Protein AF-A0A6A1VGI9-F1 (afdb_monomer)

Organism: NCBI:txid262757

Foldseek 3Di:
DVLLLVLLVLQLVLQVVCCVVVVDDGDAAEEEDELAQWDADPNDIDGDQLVSLQVRHQAYAYAQFQLDAQVDQQFAAQRNFCADPPDCSHNVSRVVNSVVSPRAQLRYAYEFEQKKFKFFAPFLVQADHGGGTDGAADDDRRMAQNQRVVVCCVVQVWDKDADPNRLWIWTDDGRMIITHHFQLSLLVVQVVSVVSVHLGYEYDADLSHDVCRNLLRHHDPDPCVVVNCVVPVPPPPPDPPDDPPPPPPPDPDPPPPRDHRFSEHEDEPVCCVPQNLLNDDCVRGQEYEYPAQEADLPQREGPQDPVNVVSVCRNQVSQCPDPPHHHYHHHYHDPDDPPDSSVVLSPDPVSSCRHSPPPPVD

InterPro domains:
  IPR001223 Glycoside hydrolase family 18, catalytic domain [PF00704] (25-209)
  IPR001223 Glycoside hydrolase family 18, catalytic domain [PS51910] (1-223)
  IPR001223 Glycoside hydrolase family 18, catalytic domain [PS51910] (261-362)
  IPR011583 Chitinase II/V-like, catalytic domain [SM00636] (1-209)
  IPR017853 Glycoside hydrolase superfamily [SSF51445] (23-215)
  IPR017853 Glycoside hydrolase superfamily [SSF51445] (264-353)
  IPR029070 Chitinase insertion domain superfamily [G3DSA:3.10.50.10] (118-180)
  IPR029070 Chitinase insertion domain superfamily [SSF54556] (115-180)
  IPR050314 Glycosyl hydrolase family 18 [PTHR11177] (15-211)

Radius of gyration: 21.47 Å; Cα contacts (8 Å, |Δi|>4): 661; chains: 1; bounding box: 51×53×56 Å

Nearest PDB structures (foldseek):
  3alg-assembly1_A  TM=9.526E-01  e=1.186E-25  Nicotiana tabacum
  3aqu-assembly3_C  TM=9.696E-01  e=1.251E-23  Arabidopsis thaliana
  6inx-assembly1_A-2  TM=8.676E-01  e=8.782E-14  Paenibacillus barengoltzii
  5gzu-assembly1_A  TM=5.281E-01  e=2.114E-15  Paenibacillus sp. FPU-7
  5gzt-assembly1_B  TM=5.186E-01  e=1.450E-14  Paenibacillus sp. FPU-7

Mean predicted aligned error: 8.3 Å

Solvent-accessible surface area (backbone atoms only — not comparable to full-atom values): 19803 Å² total; per-residue (Å²): 96,77,45,56,36,48,38,44,46,50,48,43,50,49,48,58,50,46,30,70,72,71,69,48,81,78,78,88,43,68,45,80,43,66,37,37,38,62,45,73,56,95,89,39,82,48,55,61,50,33,67,40,46,58,75,32,35,68,35,34,40,28,43,29,49,75,61,35,45,58,92,50,33,64,35,39,46,54,20,54,12,41,37,43,94,88,54,78,60,16,33,55,51,12,49,49,37,30,44,73,57,65,30,55,34,68,32,33,22,46,33,41,57,28,39,26,33,23,25,21,36,67,42,58,89,48,70,56,81,58,24,49,21,75,30,58,19,69,63,75,79,10,45,35,40,32,37,51,46,54,51,46,35,66,75,64,70,34,52,75,48,76,41,76,72,26,51,34,33,35,38,37,51,69,39,41,35,37,20,36,60,48,45,67,40,46,34,52,52,51,48,51,34,54,77,60,49,30,26,30,37,31,35,48,33,60,78,24,38,47,92,50,53,51,68,60,49,60,81,63,72,79,66,54,52,61,53,52,45,70,72,64,68,64,67,74,77,84,63,95,83,71,86,80,76,85,67,84,72,84,69,89,59,85,76,67,80,74,77,79,71,42,36,33,30,32,40,50,65,90,30,49,90,85,48,41,62,84,71,60,70,42,81,65,32,48,29,45,30,38,38,58,48,67,52,40,72,84,77,44,38,72,83,72,45,74,68,52,50,50,51,52,49,49,43,49,55,46,42,59,71,38,78,52,71,45,47,69,52,75,34,75,51,70,89,91,62,81,80,55,43,64,63,61,26,30,73,38,80,78,47,46,48,45,58,68,76,75,62,76,91,112

Secondary structure (DSSP, 8-state):
-GGGGHHHHHHHHHHHHHHHHH-PPPPP-EEEEES-SEEEETTEEEE--HHHHHHH-SEEEEE---SSSTT--SB---TT-S--SSSS-SHHHHHHHHHHTT--GGGEEEEEESEEEEEEES-TT--STT-BEEEE-SSGGGEEEHHHHHHHHHHHTPEEEEETTTTEEEEEETTEEEEE--HHHHHHHHHHHHHTT-SEEEEE-GGGSSTTTTTT-----THHHHHHHHHTT------TT----------------PPPPEEEEEEEGGGTTTS-GGG--TTS-SEEEEEEE---TTT-S----HHHHHHHHHHHHHHHHSSS--B-PEEE--TT-SS-HHHHHHH-HHHHTHHHHSSTT-

pLDDT: mean 84.42, std 19.58, range [27.3, 98.62]

Structure (mmCIF, N/CA/C/O backbone):
data_AF-A0A6A1VGI9-F1
#
_entry.id   AF-A0A6A1VGI9-F1
#
loop_
_atom_site.group_PDB
_atom_site.id
_atom_site.type_symbol
_atom_site.label_atom_id
_atom_site.label_alt_id
_atom_site.label_comp_id
_atom_site.label_asym_id
_atom_site.label_entity_id
_atom_site.label_seq_id
_atom_site.pdbx_PDB_ins_code
_atom_site.Cartn_x
_atom_site.Cartn_y
_atom_site.Cartn_z
_atom_site.occupancy
_atom_site.B_iso_or_equiv
_atom_site.auth_seq_id
_atom_site.auth_comp_id
_atom_site.auth_asym_id
_atom_site.auth_atom_id
_atom_site.pdbx_PDB_model_num
ATOM 1 N N . MET A 1 1 ? -6.727 5.172 -21.865 1.00 55.72 1 MET A N 1
ATOM 2 C CA . MET A 1 1 ? -5.774 4.201 -21.274 1.00 55.72 1 MET A CA 1
ATOM 3 C C . MET A 1 1 ? -5.094 3.305 -22.309 1.00 55.72 1 MET A C 1
ATOM 5 O O . MET A 1 1 ? -4.111 2.674 -21.941 1.00 55.72 1 MET A O 1
ATOM 9 N N . GLY A 1 2 ? -5.533 3.272 -23.581 1.00 58.25 2 GLY A N 1
ATOM 10 C CA . GLY A 1 2 ? -4.808 2.551 -24.640 1.00 58.25 2 GLY A CA 1
ATOM 11 C C . GLY A 1 2 ? -3.331 2.953 -24.731 1.00 58.25 2 GLY A C 1
ATOM 12 O O . GLY A 1 2 ? -2.469 2.082 -24.819 1.00 58.25 2 GLY A O 1
ATOM 13 N N . ASP A 1 3 ? -3.040 4.244 -24.549 1.00 71.19 3 ASP A N 1
ATOM 14 C CA . ASP A 1 3 ? -1.675 4.768 -24.658 1.00 71.19 3 ASP A CA 1
ATOM 15 C C . ASP A 1 3 ? -0.732 4.296 -23.546 1.00 71.19 3 ASP A C 1
ATOM 17 O O . ASP A 1 3 ? 0.454 4.065 -23.787 1.00 71.19 3 ASP A O 1
ATOM 21 N N . PHE A 1 4 ? -1.257 4.055 -22.336 1.00 78.69 4 PHE A N 1
ATOM 22 C CA . PHE A 1 4 ? -0.456 3.532 -21.225 1.00 78.69 4 PHE A CA 1
ATOM 23 C C . PHE A 1 4 ? 0.146 2.167 -21.569 1.00 78.69 4 PHE A C 1
ATOM 25 O O . PHE A 1 4 ? 1.266 1.873 -21.174 1.00 78.69 4 PHE A O 1
ATOM 32 N N . GLY A 1 5 ? -0.546 1.349 -22.369 1.00 83.06 5 GLY A N 1
ATOM 33 C CA . GLY A 1 5 ? -0.047 0.039 -22.786 1.00 83.06 5 GLY A CA 1
ATOM 34 C C . GLY A 1 5 ? 1.236 0.099 -23.621 1.00 83.06 5 GLY A C 1
ATOM 35 O O . GLY A 1 5 ? 1.924 -0.917 -23.740 1.00 83.06 5 GLY A O 1
ATOM 36 N N . PHE A 1 6 ? 1.585 1.258 -24.189 1.00 87.19 6 PHE A N 1
ATOM 37 C CA . PHE A 1 6 ? 2.847 1.438 -24.904 1.00 87.19 6 PHE A CA 1
ATOM 38 C C . PHE A 1 6 ? 4.028 1.708 -23.972 1.00 87.19 6 PHE A C 1
ATOM 40 O O . PHE A 1 6 ? 5.134 1.302 -24.315 1.00 87.19 6 PHE A O 1
ATOM 47 N N . LEU A 1 7 ? 3.825 2.329 -22.804 1.00 87.81 7 LEU A N 1
ATOM 48 C CA . LEU A 1 7 ? 4.924 2.663 -21.890 1.00 87.81 7 LEU A CA 1
ATOM 49 C C . LEU A 1 7 ? 5.668 1.409 -21.394 1.00 87.81 7 LEU A C 1
ATOM 51 O O . LEU A 1 7 ? 6.855 1.292 -21.700 1.00 87.81 7 LEU A O 1
ATOM 55 N N . PRO A 1 8 ? 5.011 0.403 -20.768 1.00 89.50 8 PRO A N 1
ATOM 56 C CA . PRO A 1 8 ? 5.690 -0.824 -20.358 1.00 89.50 8 PRO A CA 1
ATOM 57 C C . PRO A 1 8 ? 6.390 -1.536 -21.516 1.00 89.50 8 PRO A C 1
ATOM 59 O O . PRO A 1 8 ? 7.470 -2.084 -21.332 1.00 89.50 8 PRO A O 1
ATOM 62 N N . LYS A 1 9 ? 5.799 -1.522 -22.721 1.00 90.06 9 LYS A N 1
ATOM 63 C CA . LYS A 1 9 ? 6.400 -2.140 -23.914 1.00 90.06 9 LYS A CA 1
ATOM 64 C C . LYS A 1 9 ? 7.711 -1.464 -24.303 1.00 90.06 9 LYS A C 1
ATOM 66 O O . LYS A 1 9 ? 8.707 -2.155 -24.498 1.00 90.06 9 LYS A O 1
ATOM 71 N N . VAL A 1 10 ? 7.699 -0.135 -24.424 1.00 89.56 10 VAL A N 1
ATOM 72 C CA . VAL A 1 10 ? 8.878 0.654 -24.809 1.00 89.56 10 VAL A CA 1
ATOM 73 C C . VAL A 1 10 ? 9.972 0.502 -23.758 1.00 89.56 10 VAL A C 1
ATOM 75 O O . VAL A 1 10 ? 11.105 0.198 -24.106 1.00 89.56 10 VAL A O 1
ATOM 78 N N . TRP A 1 11 ? 9.633 0.620 -22.476 1.00 88.38 11 TRP A N 1
ATOM 79 C CA . TRP A 1 11 ? 10.610 0.537 -21.391 1.00 88.38 11 TRP A CA 1
ATOM 80 C C . TRP A 1 11 ? 11.220 -0.855 -21.244 1.00 88.38 11 TRP A C 1
ATOM 82 O O . TRP A 1 11 ? 12.437 -0.984 -21.170 1.00 88.38 11 TRP A O 1
ATOM 92 N N . ASN A 1 12 ? 10.409 -1.913 -21.307 1.00 90.00 12 ASN A N 1
ATOM 93 C CA . ASN A 1 12 ? 10.916 -3.287 -21.300 1.00 90.00 12 ASN A CA 1
ATOM 94 C C . ASN A 1 12 ? 11.826 -3.564 -22.507 1.00 90.00 12 ASN A C 1
ATOM 96 O O . ASN A 1 12 ? 12.824 -4.274 -22.392 1.00 90.00 12 ASN A O 1
ATOM 100 N N . HIS A 1 13 ? 11.499 -3.008 -23.678 1.00 89.38 13 HIS A N 1
ATOM 101 C CA . HIS A 1 13 ? 12.374 -3.100 -24.843 1.00 89.38 13 HIS A CA 1
ATOM 102 C C . HIS A 1 13 ? 13.715 -2.391 -24.599 1.00 89.38 13 HIS A C 1
ATOM 104 O O . HIS A 1 13 ? 14.758 -2.994 -24.852 1.00 89.38 13 HIS A O 1
ATOM 110 N N . SER A 1 14 ? 13.699 -1.170 -24.056 1.00 86.50 14 SER A N 1
ATOM 111 C CA . SER A 1 14 ? 14.913 -0.414 -23.723 1.00 86.50 14 SER A CA 1
ATOM 112 C C . SER A 1 14 ? 15.797 -1.145 -22.712 1.00 86.50 14 SER A C 1
ATOM 114 O O . SER A 1 14 ? 16.980 -1.328 -22.986 1.00 86.50 14 SER A O 1
ATOM 116 N N . ILE A 1 15 ? 15.225 -1.671 -21.620 1.00 85.81 15 ILE A N 1
ATOM 117 C CA . ILE A 1 15 ? 15.958 -2.479 -20.624 1.00 85.81 15 ILE A CA 1
ATOM 118 C C . ILE A 1 15 ? 16.655 -3.663 -21.302 1.00 85.81 15 ILE A C 1
ATOM 120 O O . ILE A 1 15 ? 17.835 -3.924 -21.081 1.00 85.81 15 ILE A O 1
ATOM 124 N N . LYS A 1 16 ? 15.945 -4.383 -22.179 1.00 87.12 16 LYS A N 1
ATOM 125 C CA . LYS A 1 16 ? 16.515 -5.531 -22.901 1.00 87.12 16 LYS A CA 1
ATOM 126 C C . LYS A 1 16 ? 17.640 -5.142 -23.857 1.00 87.12 16 LYS A C 1
ATOM 128 O O . LYS A 1 16 ? 18.503 -5.977 -24.119 1.00 87.12 16 LYS A O 1
ATOM 133 N N . MET A 1 17 ? 17.616 -3.936 -24.420 1.00 84.94 17 MET A N 1
ATOM 134 C CA . MET A 1 17 ? 18.711 -3.424 -25.249 1.00 84.94 17 MET A CA 1
ATOM 135 C C . MET A 1 17 ? 19.917 -3.040 -24.394 1.00 84.94 17 MET A C 1
ATOM 137 O O . MET A 1 17 ? 21.032 -3.449 -24.708 1.00 84.94 17 MET A O 1
ATOM 141 N N . GLU A 1 18 ? 19.696 -2.342 -23.284 1.00 82.38 18 GLU A N 1
ATOM 142 C CA . GLU A 1 18 ? 20.753 -1.921 -22.362 1.00 82.38 18 GLU A CA 1
ATOM 143 C C . GLU A 1 18 ? 21.509 -3.116 -21.774 1.00 82.38 18 GLU A C 1
ATOM 145 O O . GLU A 1 18 ? 22.734 -3.153 -21.838 1.00 82.38 18 GLU A O 1
ATOM 150 N N . VAL A 1 19 ? 20.803 -4.162 -21.333 1.00 83.19 19 VAL A N 1
ATOM 151 C CA . VAL A 1 19 ? 21.422 -5.410 -20.845 1.00 83.19 19 VAL A CA 1
ATOM 152 C C . VAL A 1 19 ? 22.346 -6.037 -21.893 1.00 83.19 19 VAL A C 1
ATOM 154 O O . VAL A 1 19 ? 23.423 -6.529 -21.558 1.00 83.19 19 VAL A O 1
ATOM 157 N N . LYS A 1 20 ? 21.956 -6.008 -23.174 1.00 84.00 20 LYS A N 1
ATOM 158 C CA . LYS A 1 20 ? 22.781 -6.552 -24.265 1.00 84.00 20 LYS A CA 1
ATOM 159 C C . LYS A 1 20 ? 24.032 -5.714 -24.523 1.00 84.00 20 LYS A C 1
ATOM 161 O O . LYS A 1 20 ? 25.066 -6.285 -24.856 1.00 84.00 20 LYS A O 1
ATOM 166 N N . ILE A 1 21 ? 23.931 -4.391 -24.396 1.00 82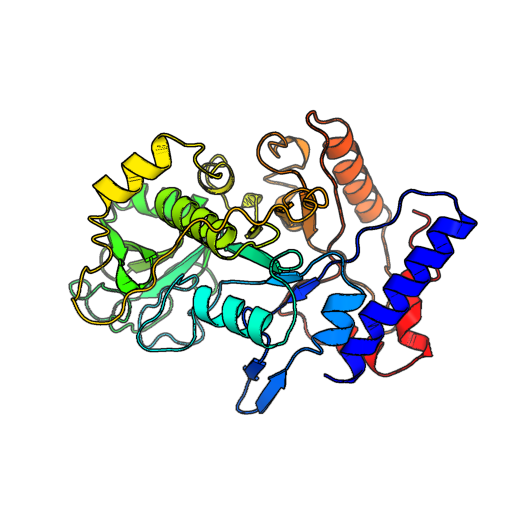.62 21 ILE A N 1
ATOM 167 C CA . ILE A 1 21 ? 25.021 -3.451 -24.688 1.00 82.62 21 ILE A CA 1
ATOM 168 C C . ILE A 1 21 ? 25.988 -3.352 -23.501 1.00 82.62 21 ILE A C 1
ATOM 170 O O . ILE A 1 21 ? 27.187 -3.563 -23.665 1.00 82.62 21 ILE A O 1
ATOM 174 N N . ALA A 1 22 ? 25.470 -3.064 -22.306 1.00 78.31 22 ALA A N 1
ATOM 175 C CA . ALA A 1 22 ? 26.251 -2.778 -21.105 1.00 78.31 22 ALA A CA 1
ATOM 176 C C . ALA A 1 22 ? 26.679 -4.036 -20.327 1.00 78.31 22 ALA A C 1
ATOM 178 O O . ALA A 1 22 ? 27.528 -3.950 -19.443 1.00 78.31 22 ALA A O 1
ATOM 179 N N . LYS A 1 23 ? 26.110 -5.213 -20.643 1.00 76.88 23 LYS A N 1
ATOM 180 C CA . LYS A 1 23 ? 26.312 -6.481 -19.908 1.00 76.88 23 LYS A CA 1
ATOM 181 C C . LYS A 1 23 ? 25.983 -6.386 -18.410 1.00 76.88 23 LYS A C 1
ATOM 183 O O . LYS A 1 23 ? 26.533 -7.128 -17.599 1.00 76.88 23 LYS A O 1
ATOM 188 N N . TRP A 1 24 ? 25.089 -5.476 -18.039 1.00 74.56 24 TRP A N 1
ATOM 189 C CA . TRP A 1 24 ? 24.607 -5.327 -16.669 1.00 74.56 24 TRP A CA 1
ATOM 190 C C . TRP A 1 24 ? 23.487 -6.324 -16.354 1.00 74.56 24 TRP A C 1
ATOM 192 O O . TRP A 1 24 ? 22.812 -6.804 -17.271 1.00 74.56 24 TRP A O 1
ATOM 202 N N . PRO A 1 25 ? 23.254 -6.642 -15.067 1.00 74.31 25 PRO A N 1
ATOM 203 C CA . PRO A 1 25 ? 22.069 -7.383 -14.660 1.00 74.31 25 PRO A CA 1
ATOM 204 C C . PRO A 1 25 ? 20.784 -6.681 -15.132 1.00 74.31 25 PRO A C 1
ATOM 206 O O . PRO A 1 25 ? 20.727 -5.450 -15.140 1.00 74.31 25 PRO A O 1
ATOM 209 N N . PRO A 1 26 ? 19.737 -7.433 -15.510 1.00 77.38 26 PRO A N 1
ATOM 210 C CA . PRO A 1 26 ? 18.480 -6.841 -15.946 1.00 77.38 26 PRO A CA 1
ATOM 211 C C . PRO A 1 26 ? 17.828 -6.012 -14.837 1.00 77.38 26 PRO A C 1
ATOM 213 O O . PRO A 1 26 ? 17.668 -6.480 -13.707 1.00 77.38 26 PRO A O 1
ATOM 216 N N . LEU A 1 27 ? 17.420 -4.791 -15.189 1.00 84.12 27 LEU A N 1
ATOM 217 C CA . LEU A 1 27 ? 16.631 -3.922 -14.322 1.00 84.12 27 LEU A CA 1
ATOM 218 C C . LEU A 1 27 ? 15.218 -4.484 -14.144 1.00 84.12 27 LEU A C 1
ATOM 220 O O . LEU A 1 27 ? 14.631 -5.031 -15.078 1.00 84.12 27 LEU A O 1
ATOM 224 N N . LEU A 1 28 ? 14.668 -4.308 -12.943 1.00 88.88 28 LEU A N 1
ATOM 225 C CA . LEU A 1 28 ? 13.272 -4.624 -12.660 1.00 88.88 28 LEU A CA 1
ATOM 226 C C . LEU A 1 28 ? 12.361 -3.526 -13.201 1.00 88.88 28 LEU A C 1
ATOM 228 O O . LEU A 1 28 ? 12.581 -2.345 -12.927 1.00 88.88 28 LEU A O 1
ATOM 232 N N . LEU A 1 29 ? 11.287 -3.921 -13.880 1.00 91.31 29 LEU A N 1
ATOM 233 C CA . LEU A 1 29 ? 10.234 -3.018 -14.317 1.00 91.31 29 LEU A CA 1
ATOM 234 C C . LEU A 1 29 ? 8.903 -3.392 -13.666 1.00 91.31 29 LEU A C 1
ATOM 236 O O . LEU A 1 29 ? 8.277 -4.397 -13.998 1.00 91.31 29 LEU A O 1
ATOM 240 N N . THR A 1 30 ? 8.448 -2.549 -12.746 1.00 93.12 30 THR A N 1
ATOM 241 C CA . THR A 1 30 ? 7.228 -2.765 -11.957 1.00 93.12 30 THR A CA 1
ATOM 242 C C . THR A 1 30 ? 6.375 -1.502 -11.966 1.00 93.12 30 THR A C 1
ATOM 244 O O . THR A 1 30 ? 6.846 -0.436 -12.363 1.00 93.12 30 THR A O 1
ATOM 247 N N . ALA A 1 31 ? 5.115 -1.606 -11.552 1.00 92.31 31 ALA A N 1
ATOM 248 C CA . ALA A 1 31 ? 4.252 -0.438 -11.409 1.00 92.31 31 ALA A CA 1
ATOM 249 C C . ALA A 1 31 ? 3.268 -0.615 -10.254 1.00 92.31 31 ALA A C 1
ATOM 251 O O . ALA A 1 31 ? 2.702 -1.696 -10.086 1.00 92.31 31 ALA A O 1
ATOM 252 N N . ALA A 1 32 ? 3.035 0.461 -9.500 1.00 93.50 32 ALA A N 1
ATOM 253 C CA . ALA A 1 32 ? 1.915 0.545 -8.573 1.00 93.50 32 ALA A CA 1
ATOM 254 C C . ALA A 1 32 ? 0.638 0.904 -9.339 1.00 93.50 32 ALA A C 1
ATOM 256 O O . ALA A 1 32 ? 0.634 1.838 -10.143 1.00 93.50 32 ALA A O 1
ATOM 257 N N . MET A 1 33 ? -0.438 0.149 -9.130 1.00 93.25 33 MET A N 1
ATOM 258 C CA . MET A 1 33 ? -1.703 0.336 -9.843 1.00 93.25 33 MET A CA 1
ATOM 259 C C . MET A 1 33 ? -2.892 0.244 -8.898 1.00 93.25 33 MET A C 1
ATOM 261 O O . MET A 1 33 ? -2.796 -0.309 -7.803 1.00 93.25 33 MET A O 1
ATOM 265 N N . TYR A 1 34 ? -4.018 0.808 -9.337 1.00 94.06 34 TYR A N 1
ATOM 266 C CA . TYR A 1 34 ? -5.259 0.775 -8.577 1.00 94.06 34 TYR A CA 1
ATOM 267 C C . TYR A 1 34 ? -5.689 -0.665 -8.265 1.00 94.06 34 TYR A C 1
ATOM 269 O O . TYR A 1 34 ? -5.367 -1.600 -9.007 1.00 94.06 34 TYR A O 1
ATOM 277 N N . TYR A 1 35 ? -6.428 -0.836 -7.168 1.00 95.81 35 TYR A N 1
ATOM 278 C CA . TYR A 1 35 ? -6.756 -2.153 -6.619 1.00 95.81 35 TYR A CA 1
ATOM 279 C C . TYR A 1 35 ? -7.480 -3.076 -7.615 1.00 95.81 35 TYR A C 1
ATOM 281 O O . TYR A 1 35 ? -7.332 -4.290 -7.547 1.00 95.81 35 TYR A O 1
ATOM 289 N N . SER A 1 36 ? -8.218 -2.504 -8.575 1.00 96.12 36 SER A N 1
ATOM 290 C CA . SER A 1 36 ? -8.973 -3.225 -9.601 1.00 96.12 36 SER A CA 1
ATOM 291 C C . SER A 1 36 ? -8.494 -2.885 -11.016 1.00 96.12 36 SER A C 1
ATOM 293 O O . SER A 1 36 ? -8.272 -1.720 -11.351 1.00 96.12 36 SER A O 1
ATOM 295 N N . ALA A 1 37 ? -8.428 -3.897 -11.889 1.00 95.56 37 ALA A N 1
ATOM 296 C CA . ALA A 1 37 ? -8.106 -3.721 -13.307 1.00 95.56 37 ALA A CA 1
ATOM 297 C C . ALA A 1 37 ? -9.169 -2.924 -14.078 1.00 95.56 37 ALA A C 1
ATOM 299 O O . ALA A 1 37 ? -8.844 -2.257 -15.060 1.00 95.56 37 ALA A O 1
ATOM 300 N N . ASN A 1 38 ? -10.426 -3.001 -13.633 1.00 93.12 38 ASN A N 1
ATOM 301 C CA . ASN A 1 38 ? -11.583 -2.309 -14.194 1.00 93.12 38 ASN A CA 1
ATOM 302 C C . ASN A 1 38 ? -12.275 -1.514 -13.088 1.00 93.12 38 ASN A C 1
ATOM 304 O O . ASN A 1 38 ? -12.666 -2.084 -12.069 1.00 93.12 38 ASN A O 1
ATOM 308 N N . PHE A 1 39 ? -12.446 -0.213 -13.276 1.00 91.12 39 PHE A N 1
ATOM 309 C CA . PHE A 1 39 ? -12.958 0.654 -12.219 1.00 91.12 39 PHE A CA 1
ATOM 310 C C . PHE A 1 39 ? -13.740 1.838 -12.775 1.00 91.12 39 PHE A C 1
ATOM 312 O O . PHE A 1 39 ? -13.643 2.186 -13.954 1.00 91.12 39 PHE A O 1
ATOM 319 N N . LEU A 1 40 ? -14.537 2.447 -11.902 1.00 87.38 40 LEU A N 1
ATOM 320 C CA . LEU A 1 40 ? -15.223 3.703 -12.158 1.00 87.38 40 LEU A CA 1
ATOM 321 C C . LEU A 1 40 ? -14.476 4.807 -11.420 1.00 87.38 40 LEU A C 1
ATOM 323 O O . LEU A 1 40 ? -14.221 4.691 -10.226 1.00 87.38 40 LEU A O 1
ATOM 327 N N . ILE A 1 41 ? -14.138 5.877 -12.129 1.00 79.75 41 ILE A N 1
ATOM 328 C CA . ILE A 1 41 ? -13.598 7.093 -11.524 1.00 79.75 41 ILE A CA 1
ATOM 329 C C . ILE A 1 41 ? -14.352 8.284 -12.107 1.00 79.75 41 ILE A C 1
ATOM 331 O O . ILE A 1 41 ? -14.486 8.392 -13.327 1.00 79.75 41 ILE A O 1
ATOM 335 N N . PHE A 1 42 ? -14.913 9.132 -11.241 1.00 79.56 42 PHE A N 1
ATOM 336 C CA . PHE A 1 42 ? -15.754 10.274 -11.634 1.00 79.56 42 PHE A CA 1
ATOM 337 C C . PHE A 1 42 ? -16.854 9.901 -12.651 1.00 79.56 42 PHE A C 1
ATOM 339 O O . PHE A 1 42 ? -17.018 10.545 -13.684 1.00 79.56 42 PHE A O 1
ATOM 346 N N . GLY A 1 43 ? -17.551 8.783 -12.411 1.00 83.38 43 GLY A N 1
ATOM 347 C CA . GLY A 1 43 ? -18.614 8.270 -13.290 1.00 83.38 43 GLY A CA 1
ATOM 348 C C . GLY A 1 43 ? -18.137 7.652 -14.613 1.00 83.38 43 GLY A C 1
ATOM 349 O O . GLY A 1 43 ? -18.942 7.094 -15.352 1.00 83.38 43 GLY A O 1
ATOM 350 N N . SER A 1 44 ? -16.837 7.693 -14.914 1.00 86.44 44 SER A N 1
ATOM 351 C CA . SER A 1 44 ? -16.270 7.153 -16.152 1.00 86.44 44 SER A CA 1
ATOM 352 C C . SER A 1 44 ? -15.651 5.775 -15.936 1.00 86.44 44 SER A C 1
ATOM 354 O O . SER A 1 44 ? -14.800 5.595 -15.061 1.00 86.44 44 SER A O 1
ATOM 356 N N . ARG A 1 45 ? -16.018 4.804 -16.783 1.00 89.81 45 ARG A N 1
ATOM 357 C CA . ARG A 1 45 ? -15.391 3.475 -16.789 1.00 89.81 45 ARG A CA 1
ATOM 358 C C . ARG A 1 45 ? -13.969 3.562 -17.333 1.00 89.81 45 ARG A C 1
ATOM 360 O O . ARG A 1 45 ? -13.722 4.103 -18.411 1.00 89.81 45 ARG A O 1
ATOM 367 N N . ARG A 1 46 ? -13.027 3.011 -16.577 1.00 89.88 46 ARG A N 1
ATOM 368 C CA . ARG A 1 46 ? -11.605 2.930 -16.904 1.00 89.88 46 ARG A CA 1
ATOM 369 C C . ARG A 1 46 ? -11.129 1.490 -16.750 1.00 89.88 46 ARG A C 1
ATOM 371 O O . ARG A 1 46 ? -11.693 0.714 -15.978 1.00 89.88 46 ARG A O 1
ATOM 378 N N . SER A 1 47 ? -10.087 1.141 -17.494 1.00 91.62 47 SER A N 1
ATOM 379 C CA . SER A 1 47 ? -9.484 -0.186 -17.436 1.00 91.62 47 SER A CA 1
ATOM 380 C C . SER A 1 47 ? -8.007 -0.149 -17.803 1.00 91.62 47 SER A C 1
ATOM 382 O O . SER A 1 47 ? -7.619 0.506 -18.778 1.00 91.62 47 SER A O 1
ATOM 384 N N . TYR A 1 48 ? -7.192 -0.907 -17.080 1.00 92.62 48 TYR A N 1
ATOM 385 C CA . TYR A 1 48 ? -5.785 -1.079 -17.416 1.00 92.62 48 TYR A CA 1
ATOM 386 C C . TYR A 1 48 ? -5.586 -2.056 -18.590 1.00 92.62 48 TYR A C 1
ATOM 388 O O . TYR A 1 48 ? -6.321 -3.037 -18.720 1.00 92.62 48 TYR A O 1
ATOM 396 N N . PRO A 1 49 ? -4.572 -1.840 -19.449 1.00 93.12 49 PRO A N 1
ATOM 397 C CA . PRO A 1 49 ? -4.263 -2.742 -20.552 1.00 93.12 49 PRO A CA 1
ATOM 398 C C . PRO A 1 49 ? -3.539 -4.000 -20.039 1.00 93.12 49 PRO A C 1
ATOM 400 O O . PRO A 1 49 ? -2.307 -4.063 -20.001 1.00 93.12 49 PRO A O 1
ATOM 403 N N . ALA A 1 50 ? -4.312 -5.018 -19.660 1.00 94.12 50 ALA A N 1
ATOM 404 C CA . ALA A 1 50 ? -3.813 -6.227 -19.003 1.00 94.12 50 ALA A CA 1
ATOM 405 C C . ALA A 1 50 ? -2.761 -7.002 -19.815 1.00 94.12 50 ALA A C 1
ATOM 407 O O . ALA A 1 50 ? -1.753 -7.428 -19.257 1.00 94.12 50 ALA A O 1
ATOM 408 N N . ALA A 1 51 ? -2.931 -7.149 -21.135 1.00 95.00 51 ALA A N 1
ATOM 409 C CA . ALA A 1 51 ? -1.969 -7.881 -21.967 1.00 95.00 51 ALA A CA 1
ATOM 410 C C . ALA A 1 51 ? -0.579 -7.202 -22.025 1.00 95.00 51 ALA A C 1
ATOM 412 O O . ALA A 1 51 ? 0.422 -7.873 -21.761 1.00 95.00 51 ALA A O 1
ATOM 413 N N . PRO A 1 52 ? -0.460 -5.886 -22.303 1.00 94.12 52 PRO A N 1
ATOM 414 C CA . PRO A 1 52 ? 0.811 -5.178 -22.156 1.00 94.12 52 PRO A CA 1
ATOM 415 C C . PRO A 1 52 ? 1.433 -5.288 -20.761 1.00 94.12 52 PRO A C 1
ATOM 417 O O . PRO A 1 52 ? 2.636 -5.513 -20.673 1.00 94.12 52 PRO A O 1
ATOM 420 N N . ILE A 1 53 ? 0.633 -5.190 -19.698 1.00 93.81 53 ILE A N 1
ATOM 421 C CA . ILE A 1 53 ? 1.094 -5.339 -18.309 1.00 93.81 53 ILE A CA 1
ATOM 422 C C . ILE A 1 53 ? 1.686 -6.732 -18.086 1.00 93.81 53 ILE A C 1
ATOM 424 O O . ILE A 1 53 ? 2.861 -6.865 -17.739 1.00 93.81 53 ILE A O 1
ATOM 428 N N . LYS A 1 54 ? 0.904 -7.772 -18.396 1.00 95.12 54 LYS A N 1
ATOM 429 C CA . LYS A 1 54 ? 1.308 -9.176 -18.311 1.00 95.12 54 LYS A CA 1
ATOM 430 C C . LYS A 1 54 ? 2.599 -9.445 -19.073 1.00 95.12 54 LYS A C 1
ATOM 432 O O . LYS A 1 54 ? 3.427 -10.205 -18.590 1.00 95.12 54 LYS A O 1
ATOM 437 N N . ASN A 1 55 ? 2.794 -8.854 -20.246 1.00 95.50 55 ASN A N 1
ATOM 438 C CA . ASN A 1 55 ? 3.925 -9.203 -21.105 1.00 95.50 55 ASN A CA 1
ATOM 439 C C . ASN A 1 55 ? 5.194 -8.385 -20.831 1.00 95.50 55 ASN A C 1
ATOM 441 O O . ASN A 1 55 ? 6.264 -8.780 -21.294 1.00 95.50 55 ASN A O 1
ATOM 445 N N . ASN A 1 56 ? 5.099 -7.258 -20.116 1.00 94.69 56 ASN A N 1
ATOM 446 C CA . ASN A 1 56 ? 6.211 -6.305 -20.034 1.00 94.69 56 ASN A CA 1
ATOM 447 C C . ASN A 1 56 ? 6.643 -5.901 -18.630 1.00 94.69 56 ASN A C 1
ATOM 449 O O . ASN A 1 56 ? 7.777 -5.463 -18.495 1.00 94.69 56 ASN A O 1
ATOM 453 N N . LEU A 1 57 ? 5.795 -6.052 -17.613 1.00 94.31 57 LEU A N 1
ATOM 454 C CA . LEU A 1 57 ? 6.202 -5.811 -16.228 1.00 94.31 57 LEU A CA 1
ATOM 455 C C . LEU A 1 57 ? 6.678 -7.108 -15.581 1.00 94.31 57 LEU A C 1
ATOM 457 O O . LEU A 1 57 ? 6.120 -8.174 -15.854 1.00 94.31 57 LEU A O 1
ATOM 461 N N . ASP A 1 58 ? 7.657 -7.027 -14.686 1.00 94.50 58 ASP A N 1
ATOM 462 C CA . ASP A 1 58 ? 8.002 -8.130 -13.794 1.00 94.50 58 ASP A CA 1
ATOM 463 C C . ASP A 1 58 ? 6.809 -8.458 -12.892 1.00 94.50 58 ASP A C 1
ATOM 465 O O . ASP A 1 58 ? 6.383 -9.613 -12.831 1.00 94.50 58 ASP A O 1
ATOM 469 N N . TRP A 1 59 ? 6.220 -7.439 -12.262 1.00 96.44 59 TRP A N 1
ATOM 470 C CA . TRP A 1 59 ? 4.973 -7.539 -11.501 1.00 96.44 59 TRP A CA 1
ATOM 471 C C . TRP A 1 59 ? 4.276 -6.179 -11.337 1.00 96.44 59 TRP A C 1
ATOM 473 O O . TRP A 1 59 ? 4.808 -5.129 -11.706 1.00 96.44 59 TRP A O 1
ATOM 483 N N . VAL A 1 60 ? 3.073 -6.217 -10.768 1.00 97.00 60 VAL A N 1
ATOM 484 C CA . VAL A 1 60 ? 2.233 -5.075 -10.405 1.00 97.00 60 VAL A CA 1
ATOM 485 C C . VAL A 1 60 ? 2.080 -5.028 -8.888 1.00 97.00 60 VAL A C 1
ATOM 487 O O . VAL A 1 60 ? 1.658 -6.009 -8.280 1.00 97.00 60 VAL A O 1
ATOM 490 N N . ASN A 1 61 ? 2.390 -3.881 -8.294 1.00 97.56 61 ASN A N 1
ATOM 491 C CA . ASN A 1 61 ? 2.074 -3.558 -6.907 1.00 97.56 61 ASN A CA 1
ATOM 492 C C . ASN A 1 61 ? 0.614 -3.068 -6.857 1.00 97.56 61 ASN A C 1
ATOM 494 O O . ASN A 1 61 ? 0.316 -1.924 -7.197 1.00 97.56 61 ASN A O 1
ATOM 498 N N . VAL A 1 62 ? -0.319 -3.949 -6.501 1.00 98.19 62 VAL A N 1
ATOM 499 C CA . VAL A 1 62 ? -1.757 -3.647 -6.454 1.00 98.19 62 VAL A CA 1
ATOM 500 C C . VAL A 1 62 ? -2.068 -2.913 -5.149 1.00 98.19 62 VAL A C 1
ATOM 502 O O . VAL A 1 62 ? -1.912 -3.479 -4.072 1.00 98.19 62 VAL A O 1
ATOM 505 N N . MET A 1 63 ? -2.480 -1.646 -5.231 1.00 97.62 63 MET A N 1
ATOM 506 C CA . MET A 1 63 ? -2.733 -0.794 -4.060 1.00 97.62 63 MET A CA 1
ATOM 507 C C . MET A 1 63 ? -4.061 -1.164 -3.391 1.00 97.62 63 MET A C 1
ATOM 509 O O . MET A 1 63 ? -5.092 -0.562 -3.679 1.00 97.62 63 MET A O 1
ATOM 513 N N . CYS A 1 64 ? -4.034 -2.183 -2.532 1.00 98.31 64 CYS A N 1
ATOM 514 C CA . CYS A 1 64 ? -5.206 -2.744 -1.861 1.00 98.31 64 CYS A CA 1
ATOM 515 C C . CYS A 1 64 ? -5.615 -1.962 -0.595 1.00 98.31 64 CYS A C 1
ATOM 517 O O . CYS A 1 64 ? -5.773 -2.527 0.485 1.00 98.31 64 CYS A O 1
ATOM 519 N N . TYR A 1 65 ? -5.742 -0.645 -0.720 1.00 98.12 65 TYR A N 1
ATOM 520 C CA . TYR A 1 65 ? -6.066 0.271 0.372 1.00 98.12 65 TYR A CA 1
ATOM 521 C C . TYR A 1 65 ? -6.658 1.578 -0.179 1.00 98.12 65 TYR A C 1
ATOM 523 O O . TYR A 1 65 ? -6.760 1.763 -1.391 1.00 98.12 65 TYR A O 1
ATOM 531 N N . ASP A 1 66 ? -7.046 2.482 0.725 1.00 96.75 66 ASP A N 1
ATOM 532 C CA . ASP A 1 66 ? -7.759 3.732 0.426 1.00 96.75 66 ASP A CA 1
ATOM 533 C C . ASP A 1 66 ? -9.148 3.513 -0.204 1.00 96.75 66 ASP A C 1
ATOM 535 O O . ASP A 1 66 ? -9.603 4.287 -1.041 1.00 96.75 66 ASP A O 1
ATOM 539 N N . TYR A 1 67 ? -9.858 2.473 0.233 1.00 96.69 67 TYR A N 1
ATOM 540 C CA . TYR A 1 67 ? -11.252 2.210 -0.150 1.00 96.69 67 TYR A CA 1
ATOM 541 C C . TYR A 1 67 ? -12.238 3.211 0.457 1.00 96.69 67 TYR A C 1
ATOM 543 O O . TYR A 1 67 ? -13.199 3.635 -0.183 1.00 96.69 67 TYR A O 1
ATOM 551 N N . HIS A 1 68 ? -11.951 3.635 1.685 1.00 96.06 68 HIS A N 1
ATOM 552 C CA . HIS A 1 68 ? -12.702 4.631 2.438 1.00 96.06 68 HIS A CA 1
ATOM 553 C C . HIS A 1 68 ? -11.731 5.665 3.009 1.00 96.06 68 HIS A C 1
ATOM 555 O O . HIS A 1 68 ? -10.576 5.349 3.296 1.00 96.06 68 HIS A O 1
ATOM 561 N N . GLY A 1 69 ? -12.182 6.903 3.185 1.00 95.38 69 GLY A N 1
ATOM 562 C CA . GLY A 1 69 ? -11.350 7.974 3.719 1.00 95.38 69 GLY A CA 1
ATOM 563 C C . GLY A 1 69 ? -12.098 9.297 3.804 1.00 95.38 69 GLY A C 1
ATOM 564 O O . GLY A 1 69 ? -13.322 9.341 3.761 1.00 95.38 69 GLY A O 1
ATOM 565 N N . SER A 1 70 ? -11.352 10.397 3.884 1.00 93.88 70 SER A N 1
ATOM 566 C CA . SER A 1 70 ? -11.889 11.743 4.125 1.00 93.88 70 SER A CA 1
ATOM 567 C C . SER A 1 70 ? -12.773 12.314 3.009 1.00 93.88 70 SER A C 1
ATOM 569 O O . SER A 1 70 ? -13.416 13.339 3.222 1.00 93.88 70 SER A O 1
ATOM 571 N N . TRP A 1 71 ? -12.840 11.665 1.844 1.00 92.38 71 TRP A N 1
ATOM 572 C CA . TRP A 1 71 ? -13.746 12.034 0.749 1.00 92.38 71 TRP A CA 1
ATOM 573 C C . TRP A 1 71 ? -15.198 11.579 0.967 1.00 92.38 71 TRP A C 1
ATOM 575 O O . TRP A 1 71 ? -16.086 12.093 0.294 1.00 92.38 71 TRP A O 1
ATOM 585 N N . ASP A 1 72 ? -15.451 10.653 1.898 1.00 92.38 72 ASP A N 1
ATOM 586 C CA . ASP A 1 72 ? -16.795 10.288 2.362 1.00 92.38 72 ASP A CA 1
ATOM 587 C C . ASP A 1 72 ? -16.807 10.212 3.893 1.00 92.38 72 ASP A C 1
ATOM 589 O O . ASP A 1 72 ? -16.318 9.267 4.517 1.00 92.38 72 ASP A O 1
ATOM 593 N N . THR A 1 73 ? -17.364 11.249 4.510 1.00 94.56 73 THR A N 1
ATOM 594 C CA . THR A 1 73 ? -17.446 11.389 5.967 1.00 94.56 73 THR A CA 1
ATOM 595 C C . THR A 1 73 ? -18.818 11.034 6.524 1.00 94.56 73 THR A C 1
ATOM 597 O O . THR A 1 73 ? -19.039 11.230 7.717 1.00 94.56 73 THR A O 1
ATOM 600 N N . SER A 1 74 ? -19.733 10.514 5.697 1.00 96.75 74 SER A N 1
ATOM 601 C CA . SER A 1 74 ? -21.091 10.154 6.125 1.00 96.75 74 SER A CA 1
ATOM 602 C C . SER A 1 74 ? -21.122 8.909 7.017 1.00 96.75 74 SER A C 1
ATOM 604 O O . SER A 1 74 ? -22.010 8.765 7.862 1.00 96.75 74 SER A O 1
ATOM 606 N N . LYS A 1 75 ? -20.132 8.025 6.859 1.00 97.31 75 LYS A N 1
ATOM 607 C CA . LYS A 1 75 ? -19.978 6.784 7.620 1.00 97.31 75 LYS A CA 1
ATOM 608 C C . LYS A 1 75 ? -18.514 6.370 7.757 1.00 97.31 75 LYS A C 1
ATOM 610 O O . LYS A 1 75 ? -17.696 6.712 6.906 1.00 97.31 75 LYS A O 1
ATOM 615 N N . THR A 1 76 ? -18.193 5.631 8.816 1.00 97.94 76 THR A N 1
ATOM 616 C CA . THR A 1 76 ? -16.886 4.978 8.988 1.00 97.94 76 THR A CA 1
ATOM 617 C C . THR A 1 76 ? -16.683 3.890 7.933 1.00 97.94 76 THR A C 1
ATOM 619 O O . THR A 1 76 ? -17.648 3.362 7.374 1.00 97.94 76 THR A O 1
ATOM 622 N N . GLY A 1 77 ? -15.430 3.521 7.660 1.00 96.56 77 GLY A N 1
ATOM 623 C CA . GLY A 1 77 ? -15.138 2.486 6.673 1.00 96.56 77 GLY A CA 1
ATOM 624 C C . GLY A 1 77 ? -13.770 1.838 6.844 1.00 96.56 77 GLY A C 1
ATOM 625 O O . GLY A 1 77 ? -12.795 2.483 7.234 1.00 96.56 77 GLY A O 1
ATOM 626 N N . ALA A 1 78 ? -13.694 0.552 6.505 1.00 97.69 78 ALA A N 1
ATOM 627 C CA . ALA A 1 78 ? -12.455 -0.215 6.487 1.00 97.69 78 ALA A CA 1
ATOM 628 C C . ALA A 1 78 ? -11.630 0.147 5.241 1.00 97.69 78 ALA A C 1
ATOM 630 O O . ALA A 1 78 ? -11.816 -0.409 4.161 1.00 97.69 78 ALA A O 1
ATOM 631 N N . HIS A 1 79 ? -10.702 1.101 5.366 1.00 97.75 79 HIS A N 1
ATOM 632 C CA . HIS A 1 79 ? -9.972 1.628 4.202 1.00 97.75 79 HIS A CA 1
ATOM 633 C C . HIS A 1 79 ? -9.092 0.599 3.476 1.00 97.75 79 HIS A C 1
ATOM 635 O O . HIS A 1 79 ? -8.674 0.860 2.353 1.00 97.75 79 HIS A O 1
ATOM 641 N N . ALA A 1 80 ? -8.814 -0.541 4.102 1.00 98.19 80 ALA A N 1
ATOM 642 C CA . ALA A 1 80 ? -8.001 -1.624 3.563 1.00 98.19 80 ALA A CA 1
ATOM 643 C C . ALA A 1 80 ? -8.733 -2.972 3.607 1.00 98.19 80 ALA A C 1
ATOM 645 O O . ALA A 1 80 ? -8.096 -4.016 3.679 1.00 98.19 80 ALA A O 1
ATOM 646 N N . ALA A 1 81 ? -10.068 -2.960 3.602 1.00 98.31 81 ALA A N 1
ATOM 647 C CA . ALA A 1 81 ? -10.916 -4.145 3.689 1.00 98.31 81 ALA A CA 1
ATOM 648 C C . ALA A 1 81 ? -10.415 -5.321 2.820 1.00 98.31 81 ALA A C 1
ATOM 650 O O . ALA A 1 81 ? -10.144 -5.177 1.618 1.00 98.31 81 ALA A O 1
ATOM 651 N N . LEU A 1 82 ? -10.270 -6.506 3.417 1.00 97.75 82 LEU A N 1
ATOM 652 C CA . LEU A 1 82 ? -9.962 -7.717 2.654 1.00 97.75 82 LEU A CA 1
ATOM 653 C C . LEU A 1 82 ? -11.204 -8.178 1.886 1.00 97.75 82 LEU A C 1
ATOM 655 O O . LEU A 1 82 ? -11.124 -8.440 0.683 1.00 97.75 82 LEU A O 1
ATOM 659 N N . PHE A 1 83 ? -12.340 -8.183 2.579 1.00 96.50 83 PHE A N 1
ATOM 660 C CA . PHE A 1 83 ? -13.673 -8.465 2.061 1.00 96.50 83 PHE A CA 1
ATOM 661 C C . PHE A 1 83 ? -14.583 -7.253 2.255 1.00 96.50 83 PHE A C 1
ATOM 663 O O . PHE A 1 83 ? -14.346 -6.425 3.123 1.00 96.50 83 PHE A O 1
ATOM 670 N N . ASP A 1 84 ? -15.613 -7.138 1.430 1.00 94.62 84 ASP A N 1
ATOM 671 C CA . ASP A 1 84 ? -16.717 -6.208 1.657 1.00 94.62 84 ASP A CA 1
ATOM 672 C C . ASP A 1 84 ? -17.974 -6.879 1.089 1.00 94.62 84 ASP A C 1
ATOM 674 O O . ASP A 1 84 ? -18.037 -7.096 -0.125 1.00 94.62 84 ASP A O 1
ATOM 678 N N . PRO A 1 85 ? -18.939 -7.287 1.931 1.00 88.25 85 PRO A N 1
ATOM 679 C CA . PRO A 1 85 ? -20.146 -7.963 1.460 1.00 88.25 85 PRO A CA 1
ATOM 680 C C . PRO A 1 85 ? -21.124 -7.012 0.755 1.00 88.25 85 PRO A C 1
ATOM 682 O O . PRO A 1 85 ? -22.009 -7.466 0.032 1.00 88.25 85 PRO A O 1
ATOM 685 N N . ASN A 1 86 ? -20.978 -5.701 0.951 1.00 91.12 86 ASN A N 1
ATOM 686 C CA . ASN A 1 86 ? -21.940 -4.699 0.502 1.00 91.12 86 ASN A CA 1
ATOM 687 C C . ASN A 1 86 ? -21.489 -3.973 -0.767 1.00 91.12 86 ASN A C 1
ATOM 689 O O . ASN A 1 86 ? -22.316 -3.398 -1.480 1.00 91.12 86 ASN A O 1
ATOM 693 N N . THR A 1 87 ? -20.184 -3.949 -1.045 1.00 92.69 87 THR A N 1
ATOM 694 C CA . THR A 1 87 ? -19.627 -3.227 -2.191 1.00 92.69 87 THR A CA 1
ATOM 695 C C . THR A 1 87 ? -18.457 -3.963 -2.849 1.00 92.69 87 THR A C 1
ATOM 697 O O . THR A 1 87 ? -17.987 -5.000 -2.397 1.00 92.69 87 THR A O 1
ATOM 700 N N . ASN A 1 88 ? -17.952 -3.389 -3.942 1.00 94.62 88 ASN A N 1
ATOM 701 C CA . ASN A 1 88 ? -16.766 -3.874 -4.647 1.00 94.62 88 ASN A CA 1
ATOM 702 C C . ASN A 1 88 ? -15.460 -3.218 -4.155 1.00 94.62 88 ASN A C 1
ATOM 704 O O . ASN A 1 88 ? -14.439 -3.282 -4.845 1.00 94.62 88 ASN A O 1
ATOM 708 N N . LEU A 1 89 ? -15.479 -2.535 -3.009 1.00 95.12 89 LEU A N 1
ATOM 709 C CA . LEU A 1 89 ? -14.339 -1.816 -2.435 1.00 95.12 89 LEU A CA 1
ATOM 710 C C . LEU A 1 89 ? -13.546 -2.710 -1.471 1.00 95.12 89 LEU A C 1
ATOM 712 O O . LEU A 1 89 ? -13.396 -2.412 -0.291 1.00 95.12 89 LEU A O 1
ATOM 716 N N . SER A 1 90 ? -13.044 -3.832 -1.987 1.00 97.56 90 SER A N 1
ATOM 717 C CA . SER A 1 90 ? -12.261 -4.788 -1.205 1.00 97.56 90 SER A CA 1
ATOM 718 C C . SER A 1 90 ? -11.091 -5.371 -1.984 1.00 97.56 90 SER A C 1
ATOM 720 O O . SER A 1 90 ? -11.077 -5.430 -3.221 1.00 97.56 90 SER A O 1
ATOM 722 N N . SER A 1 91 ? -10.101 -5.846 -1.233 1.00 98.25 91 SER A N 1
ATOM 723 C CA . SER A 1 91 ? -8.863 -6.399 -1.781 1.00 98.25 91 SER A CA 1
ATOM 724 C C . SER A 1 91 ? -9.116 -7.672 -2.581 1.00 98.25 91 SER A C 1
ATOM 726 O O . SER A 1 91 ? -8.586 -7.815 -3.683 1.00 98.25 91 SER A O 1
ATOM 728 N N . ILE A 1 92 ? -9.984 -8.567 -2.095 1.00 96.62 92 ILE A N 1
ATOM 729 C CA . ILE A 1 92 ? -10.339 -9.795 -2.820 1.00 96.62 92 ILE A CA 1
ATOM 730 C C . ILE A 1 92 ? -11.062 -9.483 -4.129 1.00 96.62 92 ILE A C 1
ATOM 732 O O . ILE A 1 92 ? -10.739 -10.091 -5.153 1.00 96.62 92 ILE A O 1
ATOM 736 N N . TYR A 1 93 ? -11.997 -8.526 -4.136 1.00 97.25 93 TYR A N 1
ATOM 737 C CA . TYR A 1 93 ? -12.653 -8.113 -5.376 1.00 97.25 93 TYR A CA 1
ATOM 738 C C . TYR A 1 93 ? -11.633 -7.557 -6.382 1.00 97.25 93 TYR A C 1
ATOM 740 O O . TYR A 1 93 ? -11.594 -7.988 -7.538 1.00 97.25 93 TYR A O 1
ATOM 748 N N . GLY A 1 94 ? -10.773 -6.633 -5.944 1.00 97.50 94 GLY A N 1
ATOM 749 C CA . GLY A 1 94 ? -9.765 -6.003 -6.798 1.00 97.50 94 GLY A CA 1
ATOM 750 C C . GLY A 1 94 ? -8.764 -6.994 -7.394 1.00 97.50 94 GLY A C 1
ATOM 751 O O . GLY A 1 94 ? -8.542 -7.012 -8.608 1.00 97.50 94 GLY A O 1
ATOM 752 N N . LEU A 1 95 ? -8.219 -7.887 -6.565 1.00 98.00 95 LEU A N 1
ATOM 753 C CA . LEU A 1 95 ? -7.297 -8.936 -7.006 1.00 98.00 95 LEU A CA 1
ATOM 754 C C . LEU A 1 95 ? -7.969 -9.891 -8.002 1.00 98.00 95 LEU A C 1
ATOM 756 O O . LEU A 1 95 ? -7.398 -10.180 -9.055 1.00 98.00 95 LEU A O 1
ATOM 760 N N . LYS A 1 96 ? -9.217 -10.311 -7.749 1.00 96.19 96 LYS A N 1
ATOM 761 C CA . LYS A 1 96 ? -9.992 -11.121 -8.706 1.00 96.19 96 LYS A CA 1
ATOM 762 C C . LYS A 1 96 ? -10.273 -10.377 -10.012 1.00 96.19 96 LYS A C 1
ATOM 764 O O . LYS A 1 96 ? -10.261 -11.004 -11.071 1.00 96.19 96 LYS A O 1
ATOM 769 N N . SER A 1 97 ? -10.473 -9.061 -9.971 1.00 97.69 97 SER A N 1
ATOM 770 C CA . SER A 1 97 ? -10.615 -8.223 -11.170 1.00 97.69 97 SER A CA 1
ATOM 771 C C . SER A 1 97 ? -9.339 -8.236 -12.024 1.00 97.69 97 SER A C 1
ATOM 773 O O . SER A 1 97 ? -9.421 -8.393 -13.244 1.00 97.69 97 SER A O 1
ATOM 775 N N . TRP A 1 98 ? -8.154 -8.171 -11.407 1.00 98.31 98 TRP A N 1
ATOM 776 C CA . TRP A 1 98 ? -6.867 -8.317 -12.105 1.00 98.31 98 TRP A CA 1
ATOM 777 C C . TRP A 1 98 ? -6.657 -9.703 -12.719 1.00 98.31 98 TRP A C 1
ATOM 779 O O . TRP A 1 98 ? -6.269 -9.800 -13.889 1.00 98.31 98 TRP A O 1
ATOM 789 N N . LEU A 1 99 ? -6.961 -10.761 -11.964 1.00 96.75 99 LEU A N 1
ATOM 790 C CA . LEU A 1 99 ? -6.897 -12.143 -12.448 1.00 96.75 99 LEU A CA 1
ATOM 791 C C . LEU A 1 99 ? -7.849 -12.358 -13.634 1.00 96.75 99 LEU A C 1
ATOM 793 O O . LEU A 1 99 ? -7.443 -12.883 -14.671 1.00 96.75 99 LEU A O 1
ATOM 797 N N . SER A 1 100 ? -9.085 -11.862 -13.526 1.00 96.81 100 SER A N 1
ATOM 798 C CA . SER A 1 100 ? -10.105 -11.948 -14.583 1.00 96.81 100 SER A CA 1
ATOM 799 C C . SER A 1 100 ? -9.730 -11.148 -15.832 1.00 96.81 100 SER A C 1
ATOM 801 O O . SER A 1 100 ? -10.095 -11.524 -16.942 1.00 96.81 100 SER A O 1
ATOM 803 N N . ALA A 1 101 ? -8.957 -10.068 -15.681 1.00 96.94 101 ALA A N 1
ATOM 804 C CA . ALA A 1 101 ? -8.394 -9.323 -16.806 1.00 96.94 101 ALA A CA 1
ATOM 805 C C . ALA A 1 101 ? -7.229 -10.064 -17.502 1.00 96.94 101 ALA A C 1
ATOM 807 O O . ALA A 1 101 ? -6.747 -9.615 -18.544 1.00 96.94 101 ALA A O 1
ATOM 808 N N . GLY A 1 102 ? -6.772 -11.195 -16.954 1.00 96.25 102 GLY A N 1
ATOM 809 C CA . GLY A 1 102 ? -5.762 -12.072 -17.547 1.00 96.25 102 GLY A CA 1
ATOM 810 C C . GLY A 1 102 ? -4.332 -11.841 -17.052 1.00 96.25 102 GLY A C 1
ATOM 811 O O . GLY A 1 102 ? -3.401 -12.415 -17.629 1.00 96.25 102 GLY A O 1
ATOM 812 N N . VAL A 1 103 ? -4.126 -11.020 -16.012 1.00 97.69 103 VAL A N 1
ATOM 813 C CA . VAL A 1 103 ? -2.819 -10.891 -15.347 1.00 97.69 103 VAL A CA 1
ATOM 814 C C . VAL A 1 103 ? -2.676 -12.038 -14.339 1.00 97.69 103 VAL A C 1
ATOM 816 O O . VAL A 1 103 ? -3.501 -12.138 -13.440 1.00 97.69 103 VAL A O 1
ATOM 819 N N . PRO A 1 104 ? -1.672 -12.922 -14.473 1.00 96.12 104 PRO A N 1
ATOM 820 C CA . PRO A 1 104 ? -1.538 -14.085 -13.595 1.00 96.12 104 PRO A CA 1
ATOM 821 C C . PRO A 1 104 ? -1.143 -13.681 -12.165 1.00 96.12 104 PRO A C 1
ATOM 823 O O . PRO A 1 104 ? -0.439 -12.686 -11.982 1.00 96.12 104 PRO A O 1
ATOM 826 N N . GLY A 1 105 ? -1.530 -14.487 -11.168 1.00 94.38 105 GLY A N 1
ATOM 827 C CA . GLY A 1 105 ? -1.227 -14.248 -9.746 1.00 94.38 105 GLY A CA 1
ATOM 828 C C . GLY A 1 105 ? 0.264 -14.032 -9.479 1.00 94.38 105 GLY A C 1
ATOM 829 O O . GLY A 1 105 ? 0.646 -13.061 -8.830 1.00 94.38 105 GLY A O 1
ATOM 830 N N . ASN A 1 106 ? 1.133 -14.804 -10.137 1.00 94.31 106 ASN A N 1
ATOM 831 C CA . ASN A 1 106 ? 2.591 -14.645 -10.064 1.00 94.31 106 ASN A CA 1
ATOM 832 C C . ASN A 1 106 ? 3.151 -13.326 -10.655 1.00 94.31 106 ASN A C 1
ATOM 834 O O . ASN A 1 106 ? 4.370 -13.139 -10.695 1.00 94.31 106 ASN A O 1
ATOM 838 N N . LYS A 1 107 ? 2.292 -12.402 -11.105 1.00 96.56 107 LYS A N 1
ATOM 839 C CA . LYS A 1 107 ? 2.617 -11.013 -11.467 1.00 96.56 107 LYS A CA 1
ATOM 840 C C . LYS A 1 107 ? 1.907 -9.969 -10.610 1.00 96.56 107 LYS A C 1
ATOM 842 O O . LYS A 1 107 ? 2.065 -8.783 -10.880 1.00 96.56 107 LYS A O 1
ATOM 847 N N . LEU A 1 108 ? 1.151 -10.368 -9.599 1.00 98.19 108 LEU A N 1
ATOM 848 C CA . LEU A 1 108 ? 0.436 -9.470 -8.699 1.00 98.19 108 LEU A CA 1
ATOM 849 C C . LEU A 1 108 ? 1.089 -9.509 -7.316 1.00 98.19 108 LEU A C 1
ATOM 851 O O . LEU A 1 108 ? 1.421 -10.578 -6.809 1.00 98.19 108 LEU A O 1
ATOM 855 N N . VAL A 1 109 ? 1.283 -8.339 -6.720 1.00 98.25 109 VAL A N 1
ATOM 856 C CA . VAL A 1 109 ? 1.830 -8.156 -5.373 1.00 98.25 109 VAL A CA 1
ATOM 857 C C . VAL A 1 109 ? 0.838 -7.301 -4.595 1.00 98.25 109 VAL A C 1
ATOM 859 O O . VAL A 1 109 ? 0.544 -6.177 -4.998 1.00 98.25 109 VAL A O 1
ATOM 862 N N . MET A 1 110 ? 0.284 -7.847 -3.515 1.00 98.50 110 MET A N 1
ATOM 863 C CA . MET A 1 110 ? -0.777 -7.207 -2.735 1.00 98.50 110 MET A CA 1
ATOM 864 C C . MET A 1 110 ? -0.225 -6.091 -1.840 1.00 98.50 110 MET A C 1
ATOM 866 O O . MET A 1 110 ? 0.717 -6.310 -1.084 1.00 98.50 110 MET A O 1
ATOM 870 N N . GLY A 1 111 ? -0.819 -4.903 -1.907 1.00 98.44 111 GLY A N 1
ATOM 871 C CA . GLY A 1 111 ? -0.453 -3.769 -1.063 1.00 98.44 111 GLY A CA 1
ATOM 872 C C . GLY A 1 111 ? -1.080 -3.827 0.324 1.00 98.44 111 GLY A C 1
ATOM 873 O O . GLY A 1 111 ? -2.267 -4.103 0.455 1.00 98.44 111 GLY A O 1
ATOM 874 N N . LEU A 1 112 ? -0.289 -3.521 1.345 1.00 98.62 112 LEU A N 1
ATOM 875 C CA . LEU A 1 112 ? -0.683 -3.514 2.751 1.00 98.62 112 LEU A CA 1
ATOM 876 C C . LEU A 1 112 ? -0.331 -2.150 3.366 1.00 98.62 112 LEU A C 1
ATOM 878 O O . LEU A 1 112 ? 0.831 -1.732 3.290 1.00 98.62 112 LEU A O 1
ATOM 882 N N . PRO A 1 113 ? -1.296 -1.411 3.934 1.00 98.12 113 PRO A N 1
ATOM 883 C CA . PRO A 1 113 ? -1.022 -0.106 4.510 1.00 98.12 113 PRO A CA 1
ATOM 884 C C . PRO A 1 113 ? -0.452 -0.220 5.927 1.00 98.12 113 PRO A C 1
ATOM 886 O O . PRO A 1 113 ? -0.899 -1.017 6.740 1.00 98.12 113 PRO A O 1
ATOM 889 N N . LEU A 1 114 ? 0.498 0.653 6.242 1.00 98.38 114 LEU A N 1
ATOM 890 C CA . LEU A 1 114 ? 1.048 0.885 7.580 1.00 98.38 114 LEU A CA 1
ATOM 891 C C . LEU A 1 114 ? 0.489 2.189 8.168 1.00 98.38 114 LEU A C 1
ATOM 893 O O . LEU A 1 114 ? 1.190 2.980 8.792 1.00 98.38 114 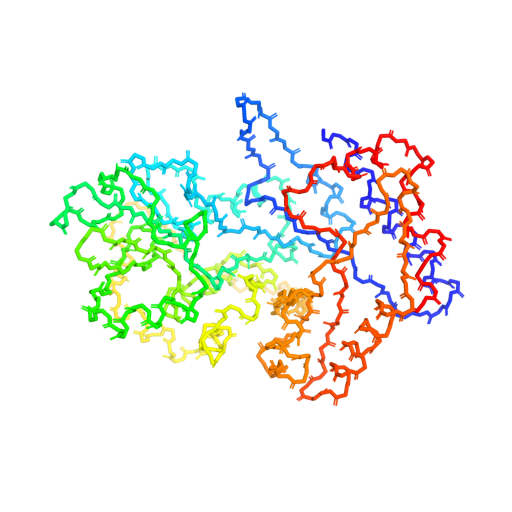LEU A O 1
ATOM 897 N N . TYR A 1 115 ? -0.782 2.468 7.904 1.00 98.25 115 TYR A N 1
ATOM 898 C CA . TYR A 1 115 ? -1.495 3.652 8.369 1.00 98.25 115 TYR A CA 1
ATOM 899 C C . TYR A 1 115 ? -2.986 3.331 8.467 1.00 98.25 115 TYR A C 1
ATOM 901 O O . TYR A 1 115 ? -3.451 2.363 7.875 1.00 98.25 115 TYR A O 1
ATOM 909 N N . GLY A 1 116 ? -3.724 4.161 9.195 1.00 98.00 116 GLY A N 1
ATOM 910 C CA . GLY A 1 116 ? -5.173 4.108 9.308 1.00 98.00 116 GLY A CA 1
ATOM 911 C C . GLY A 1 116 ? -5.854 5.368 8.789 1.00 98.00 116 GLY A C 1
ATOM 912 O O . GLY A 1 116 ? -5.226 6.420 8.608 1.00 98.00 116 GLY A O 1
ATOM 913 N N . LYS A 1 117 ? -7.169 5.269 8.594 1.00 98.38 117 LYS A N 1
ATOM 914 C CA . LYS A 1 117 ? -8.058 6.395 8.283 1.00 98.38 117 LYS A CA 1
ATOM 915 C C . LYS A 1 117 ? -8.956 6.718 9.468 1.00 98.38 117 LYS A C 1
ATOM 917 O O . LYS A 1 117 ? -9.379 5.816 10.190 1.00 98.38 117 LYS A O 1
ATOM 922 N N . THR A 1 118 ? -9.248 8.000 9.670 1.00 98.06 118 THR A N 1
ATOM 923 C CA . THR A 1 118 ? -9.965 8.471 10.860 1.00 98.06 118 THR A CA 1
ATOM 924 C C . THR A 1 118 ? -11.283 9.166 10.542 1.00 98.06 118 THR A C 1
ATOM 926 O O . THR A 1 118 ? -11.405 9.927 9.581 1.00 98.06 118 THR A O 1
ATOM 929 N N . TRP A 1 119 ? -12.263 8.951 11.417 1.00 98.44 119 TRP A N 1
ATOM 930 C CA . TRP A 1 119 ? -13.589 9.563 11.363 1.00 98.44 119 TRP A CA 1
ATOM 931 C C . TRP A 1 119 ? -13.986 10.137 12.720 1.00 98.44 119 TRP A C 1
ATOM 933 O O . TRP A 1 119 ? -13.500 9.712 13.773 1.00 98.44 119 TRP A O 1
ATOM 943 N N . LYS A 1 120 ? -14.905 11.103 12.676 1.00 98.12 120 LYS A N 1
ATOM 944 C CA . LYS A 1 120 ? -15.649 11.596 13.830 1.00 98.12 120 LYS A CA 1
ATOM 945 C C . LYS A 1 120 ? -17.044 10.971 13.824 1.00 98.12 120 LYS A C 1
ATOM 947 O O . LYS A 1 120 ? -17.881 11.348 13.004 1.00 98.12 120 LYS A O 1
ATOM 952 N N . LEU A 1 121 ? -17.286 10.032 14.734 1.00 98.50 121 LEU A N 1
ATOM 953 C CA . LEU A 1 121 ? -18.579 9.375 14.924 1.00 98.50 121 LEU A CA 1
ATOM 954 C C . LEU A 1 121 ? -19.668 10.394 15.261 1.00 98.50 121 LEU A C 1
ATOM 956 O O . LEU A 1 121 ? -19.430 11.364 15.989 1.00 98.50 121 LEU A O 1
ATOM 960 N N . LYS A 1 122 ? -20.876 10.133 14.759 1.00 98.25 122 LYS A N 1
ATOM 961 C CA . LYS A 1 122 ? -22.086 10.861 15.148 1.00 98.25 122 LYS A CA 1
ATOM 962 C C . LYS A 1 122 ? -22.511 10.509 16.574 1.00 98.25 122 LYS A C 1
ATOM 964 O O . LYS A 1 122 ? -22.855 11.402 17.341 1.00 98.25 122 LYS A O 1
ATOM 969 N N . ASP A 1 123 ? -22.470 9.221 16.905 1.00 98.19 123 ASP A N 1
ATOM 970 C CA . ASP A 1 123 ? -22.799 8.671 18.220 1.00 98.19 123 ASP A CA 1
ATOM 971 C C . ASP A 1 123 ? -21.646 7.762 18.677 1.00 98.19 123 ASP A C 1
ATOM 973 O O . ASP A 1 123 ? -21.335 6.799 17.977 1.00 98.19 123 ASP A O 1
ATOM 977 N N . PRO A 1 124 ? -20.988 8.039 19.817 1.00 97.38 124 PRO A N 1
ATOM 978 C CA . PRO A 1 124 ? -19.898 7.204 20.322 1.00 97.38 124 PRO A CA 1
ATOM 979 C C . PRO A 1 124 ? -20.318 5.765 20.675 1.00 97.38 124 PRO A C 1
ATOM 981 O O . PRO A 1 124 ? -19.453 4.896 20.766 1.00 97.38 124 PRO A O 1
ATOM 984 N N . ASN A 1 125 ? -21.614 5.498 20.872 1.00 97.94 125 ASN A N 1
ATOM 985 C CA . ASN A 1 125 ? -22.134 4.159 21.168 1.00 97.94 125 ASN A CA 1
ATOM 986 C C . ASN A 1 125 ? -22.401 3.330 19.903 1.00 97.94 125 ASN A C 1
ATOM 988 O O . ASN A 1 125 ? -22.620 2.125 19.995 1.00 97.94 125 ASN A O 1
ATOM 992 N N . VAL A 1 126 ? -22.369 3.955 18.722 1.00 98.31 126 VAL A N 1
ATOM 993 C CA . VAL A 1 126 ? -22.510 3.284 17.426 1.00 98.31 126 VAL A CA 1
ATOM 994 C C . VAL A 1 126 ? -21.191 3.442 16.682 1.00 98.31 126 VAL A C 1
ATOM 996 O O . VAL A 1 126 ? -20.937 4.464 16.054 1.00 98.31 126 VAL A O 1
ATOM 999 N N . HIS A 1 127 ? -20.329 2.433 16.783 1.00 97.88 127 HIS A N 1
ATOM 1000 C CA . HIS A 1 127 ? -18.918 2.536 16.388 1.00 97.88 127 HIS A CA 1
ATOM 1001 C C . HIS A 1 127 ? -18.439 1.423 15.445 1.00 97.88 127 HIS A C 1
ATOM 1003 O O . HIS A 1 127 ? -17.246 1.340 15.170 1.00 97.88 127 HIS A O 1
ATOM 1009 N N . GLY A 1 128 ? -19.331 0.556 14.960 1.00 97.94 128 GLY A N 1
ATOM 1010 C CA . GLY A 1 128 ? -18.975 -0.468 13.972 1.00 97.94 128 GLY A CA 1
ATOM 1011 C C . GLY A 1 128 ? -18.478 0.126 12.649 1.00 97.94 128 GLY A C 1
ATOM 1012 O O . GLY A 1 128 ? -18.592 1.331 12.398 1.00 97.94 128 GLY A O 1
ATOM 1013 N N . VAL A 1 129 ? -17.945 -0.723 11.772 1.00 97.38 129 VAL A N 1
ATOM 1014 C CA . VAL A 1 129 ? -17.693 -0.331 10.380 1.00 97.38 129 VAL A CA 1
ATOM 1015 C C . VAL A 1 129 ? -19.031 0.045 9.726 1.00 97.38 129 VAL A C 1
ATOM 1017 O O . VAL A 1 129 ? -20.030 -0.651 9.884 1.00 97.38 129 VAL A O 1
ATOM 1020 N N . GLY A 1 130 ? -19.078 1.185 9.031 1.00 96.94 130 GLY A N 1
ATOM 1021 C CA . GLY A 1 130 ? -20.311 1.730 8.455 1.00 96.94 130 GLY A CA 1
ATOM 1022 C C . GLY A 1 130 ? -21.157 2.569 9.420 1.00 96.94 130 GLY A C 1
ATOM 1023 O O . GLY A 1 130 ? -22.203 3.077 9.012 1.00 96.94 130 GLY A O 1
ATOM 1024 N N . ALA A 1 131 ? -20.720 2.766 10.668 1.00 98.06 131 ALA A N 1
ATOM 1025 C CA . ALA A 1 131 ? -21.385 3.655 11.613 1.00 98.06 131 ALA A CA 1
ATOM 1026 C C . ALA A 1 131 ? -21.441 5.098 11.097 1.00 98.06 131 ALA A C 1
ATOM 1028 O O . ALA A 1 131 ? -20.492 5.587 10.484 1.00 98.06 131 ALA A O 1
ATOM 1029 N N . ALA A 1 132 ? -22.537 5.804 11.388 1.00 98.38 132 ALA A N 1
ATOM 1030 C CA . ALA A 1 132 ? -22.715 7.185 10.956 1.00 98.38 132 ALA A CA 1
ATOM 1031 C C . ALA A 1 132 ? -21.609 8.096 11.514 1.00 98.38 132 ALA A C 1
ATOM 1033 O O . ALA A 1 132 ? -21.356 8.142 12.722 1.00 98.38 132 ALA A O 1
ATOM 1034 N N . ALA A 1 133 ? -20.997 8.873 10.627 1.00 98.19 133 ALA A N 1
ATOM 1035 C CA . ALA A 1 133 ? -19.971 9.850 10.948 1.00 98.19 133 ALA A CA 1
ATOM 1036 C C . ALA A 1 133 ? -20.417 11.251 10.505 1.00 98.19 133 ALA A C 1
ATOM 1038 O O . ALA A 1 133 ? -21.332 11.420 9.701 1.00 98.19 133 ALA A O 1
ATOM 1039 N N . ILE A 1 134 ? -19.812 12.271 11.109 1.00 97.12 134 ILE A N 1
ATOM 1040 C CA . ILE A 1 134 ? -20.129 13.689 10.867 1.00 97.12 134 ILE A CA 1
ATOM 1041 C C . ILE A 1 134 ? -18.894 14.499 10.478 1.00 97.12 134 ILE A C 1
ATOM 1043 O O . ILE A 1 134 ? -18.916 15.729 10.488 1.00 97.12 134 ILE A O 1
ATOM 1047 N N . GLY A 1 135 ? -17.786 13.825 10.187 1.00 96.06 135 GLY A N 1
ATOM 1048 C CA . GLY A 1 135 ? -16.557 14.496 9.814 1.00 96.06 135 GLY A CA 1
ATOM 1049 C C . GLY A 1 135 ? -15.345 13.588 9.823 1.00 96.06 135 GLY A C 1
ATOM 1050 O O . GLY A 1 135 ? -15.395 12.419 10.210 1.00 96.06 135 GLY A O 1
ATOM 1051 N N . VAL A 1 136 ? -14.239 14.181 9.400 1.00 95.50 136 VAL A N 1
ATOM 1052 C CA . VAL A 1 136 ? -12.914 13.577 9.473 1.00 95.50 136 VAL A CA 1
ATOM 1053 C C . VAL A 1 136 ? -12.470 13.520 10.937 1.00 95.50 136 VAL A C 1
ATOM 1055 O O . VAL A 1 136 ? -12.750 14.437 11.714 1.00 95.50 136 VAL A O 1
ATOM 1058 N N . GLY A 1 137 ? -11.814 12.427 11.320 1.00 91.69 137 GLY A N 1
ATOM 1059 C CA . GLY A 1 137 ? -11.213 12.285 12.643 1.00 91.69 137 GLY A CA 1
ATOM 1060 C C . GLY A 1 137 ? -9.927 13.116 12.802 1.00 91.69 137 GLY A C 1
ATOM 1061 O O . GLY A 1 137 ? -9.642 13.999 11.992 1.00 91.69 137 GLY A O 1
ATOM 1062 N N . PRO A 1 138 ? -9.130 12.871 13.856 1.00 87.62 138 PRO A N 1
ATOM 1063 C CA . PRO A 1 138 ? -7.911 13.634 14.121 1.00 87.62 138 PRO A CA 1
ATOM 1064 C C . PRO A 1 138 ? -6.842 13.497 13.020 1.00 87.62 138 PRO A C 1
ATOM 1066 O O . PRO A 1 138 ? -6.832 12.522 12.265 1.00 87.62 138 PRO A O 1
ATOM 1069 N N . ARG A 1 139 ? -5.894 14.456 13.045 1.00 85.50 139 ARG A N 1
ATOM 1070 C CA . ARG A 1 139 ? -4.769 14.688 12.106 1.00 85.50 139 ARG A CA 1
ATOM 1071 C C . ARG A 1 139 ? -5.178 15.154 10.701 1.00 85.50 139 ARG A C 1
ATOM 1073 O O . ARG A 1 139 ? -6.349 15.222 10.345 1.00 85.50 139 ARG A O 1
ATOM 1080 N N . ASN A 1 140 ? -4.171 15.533 9.912 1.00 78.69 140 ASN A N 1
ATOM 1081 C CA . ASN A 1 140 ? -4.348 16.078 8.570 1.00 78.69 140 ASN A CA 1
ATOM 1082 C C . ASN A 1 140 ? -4.977 15.038 7.637 1.00 78.69 140 ASN A C 1
ATOM 1084 O O . ASN A 1 140 ? -4.505 13.906 7.551 1.00 78.69 140 ASN A O 1
ATOM 1088 N N . ALA A 1 141 ? -6.037 15.448 6.935 1.00 84.62 141 ALA A N 1
ATOM 1089 C CA . ALA A 1 141 ? -6.771 14.642 5.955 1.00 84.62 141 ALA A CA 1
ATOM 1090 C C . ALA A 1 141 ? -7.307 13.287 6.469 1.00 84.62 141 ALA A C 1
ATOM 1092 O O . ALA A 1 141 ? -7.678 12.435 5.658 1.00 84.62 141 ALA A O 1
ATOM 1093 N N . GLY A 1 142 ? -7.383 13.099 7.791 1.00 94.25 142 GLY A N 1
ATOM 1094 C CA . GLY A 1 142 ? -7.921 11.890 8.409 1.00 94.25 142 GLY A CA 1
ATOM 1095 C C . GLY A 1 142 ? -7.007 10.678 8.302 1.00 94.25 142 GLY A C 1
ATOM 1096 O O . GLY A 1 142 ? -7.487 9.587 8.009 1.00 94.25 142 GLY A O 1
ATOM 1097 N N . VAL A 1 143 ? -5.697 10.868 8.469 1.00 96.69 143 VAL A N 1
ATOM 1098 C CA . VAL A 1 143 ? -4.694 9.797 8.387 1.00 96.69 143 VAL A CA 1
ATOM 1099 C C . VAL A 1 143 ? -3.887 9.726 9.679 1.00 96.69 143 VAL A C 1
ATOM 1101 O O . VAL A 1 143 ? -3.372 10.741 10.150 1.00 96.69 143 VAL A O 1
ATOM 1104 N N . LEU A 1 144 ? -3.732 8.516 10.218 1.00 97.25 144 LEU A N 1
ATOM 1105 C CA . LEU A 1 144 ? -2.768 8.206 11.276 1.00 97.25 144 LEU A CA 1
ATOM 1106 C C . LEU A 1 144 ? -1.752 7.200 10.761 1.00 97.25 144 LEU A C 1
ATOM 1108 O O . LEU A 1 144 ? -2.142 6.160 10.247 1.00 97.25 144 LEU A O 1
ATOM 1112 N N . LEU A 1 145 ? -0.460 7.471 10.940 1.00 97.19 145 LEU A N 1
ATOM 1113 C CA . LEU A 1 145 ? 0.566 6.436 10.767 1.00 97.19 145 LEU A CA 1
ATOM 1114 C C . LEU A 1 145 ? 0.303 5.303 11.767 1.00 97.19 145 LEU A C 1
ATOM 1116 O O . LEU A 1 145 ? -0.208 5.580 12.853 1.00 97.19 145 LEU A O 1
ATOM 1120 N N . TYR A 1 146 ? 0.664 4.057 11.463 1.00 98.06 146 TYR A N 1
ATOM 1121 C CA . TYR A 1 146 ? 0.423 2.949 12.393 1.00 98.06 146 TYR A CA 1
ATOM 1122 C C . TYR A 1 146 ? 1.067 3.196 13.773 1.00 98.06 146 TYR A C 1
ATOM 1124 O O . TYR A 1 146 ? 0.414 3.017 14.801 1.00 98.06 146 TYR A O 1
ATOM 1132 N N . SER A 1 147 ? 2.272 3.773 13.818 1.00 97.38 147 SER A N 1
ATOM 1133 C CA . SER A 1 147 ? 2.898 4.263 15.059 1.00 97.38 147 SER A CA 1
ATOM 1134 C C . SER A 1 147 ? 2.036 5.245 15.856 1.00 97.38 147 SER A C 1
ATOM 1136 O O . SER A 1 147 ? 1.964 5.167 17.083 1.00 97.38 147 SER A O 1
ATOM 1138 N N . GLN A 1 148 ? 1.318 6.134 15.174 1.00 97.38 148 GLN A N 1
ATOM 1139 C CA . GLN A 1 148 ? 0.398 7.079 15.804 1.00 97.38 148 GLN A CA 1
ATOM 1140 C C . GLN A 1 148 ? -0.914 6.416 16.235 1.00 97.38 148 GLN A C 1
ATOM 1142 O O . GLN A 1 148 ? -1.520 6.874 17.201 1.00 97.38 148 GLN A O 1
ATOM 1147 N N . VAL A 1 149 ? -1.356 5.354 15.554 1.00 98.06 149 VAL A N 1
ATOM 1148 C CA . VAL A 1 149 ? -2.500 4.539 15.992 1.00 98.06 149 VAL A CA 1
ATOM 1149 C C . VAL A 1 149 ? -2.172 3.838 17.309 1.00 98.06 149 VAL A C 1
ATOM 1151 O O . VAL A 1 149 ? -2.943 3.942 18.261 1.00 98.06 149 VAL A O 1
ATOM 1154 N N . VAL A 1 150 ? -1.000 3.200 17.406 1.00 98.25 150 VAL A N 1
ATOM 1155 C CA . VAL A 1 150 ? -0.523 2.556 18.644 1.00 98.25 150 VAL A CA 1
ATOM 1156 C C . VAL A 1 150 ? -0.440 3.571 19.787 1.00 98.25 150 VAL A C 1
ATOM 1158 O O . VAL A 1 150 ? -0.941 3.337 20.890 1.00 98.25 150 VAL A O 1
ATOM 1161 N N . GLU A 1 151 ? 0.131 4.743 19.513 1.00 97.31 151 GLU A N 1
ATOM 1162 C CA . GLU A 1 151 ? 0.237 5.837 20.474 1.00 97.31 151 GLU A CA 1
ATOM 1163 C C . GLU A 1 151 ? -1.138 6.380 20.903 1.00 97.31 151 GLU A C 1
AT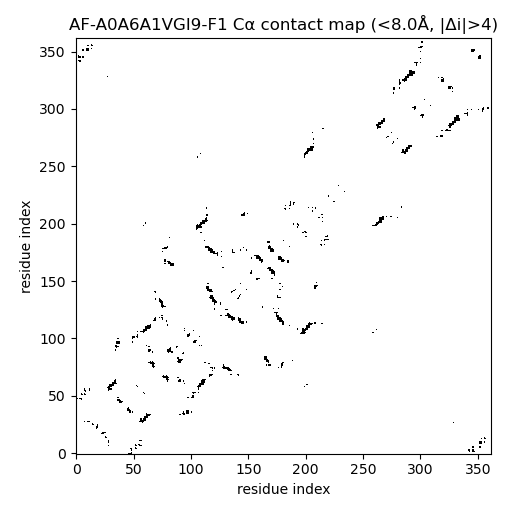OM 1165 O O . GLU A 1 151 ? -1.369 6.615 22.093 1.00 97.31 151 GLU A O 1
ATOM 1170 N N . PHE A 1 152 ? -2.070 6.544 19.958 1.00 97.12 152 PHE A N 1
ATOM 1171 C CA . PHE A 1 152 ? -3.454 6.937 20.225 1.00 97.12 152 PHE A CA 1
ATOM 1172 C C . PHE A 1 152 ? -4.151 5.919 21.132 1.00 97.12 152 PHE A C 1
ATOM 1174 O O . PHE A 1 152 ? -4.739 6.322 22.139 1.00 97.12 152 PHE A O 1
ATOM 1181 N N . ASN A 1 153 ? -4.040 4.625 20.820 1.00 98.19 153 ASN A N 1
ATOM 1182 C CA . ASN A 1 153 ? -4.649 3.550 21.598 1.00 98.19 153 ASN A CA 1
ATOM 1183 C C . ASN A 1 153 ? -4.152 3.573 23.046 1.00 98.19 153 ASN A C 1
ATOM 1185 O O . ASN A 1 153 ? -4.958 3.594 23.979 1.00 98.19 153 ASN A O 1
ATOM 1189 N N . LYS A 1 154 ? -2.828 3.663 23.224 1.00 98.00 154 LYS A N 1
ATOM 1190 C CA . LYS A 1 154 ? -2.175 3.691 24.537 1.00 98.00 154 LYS A CA 1
ATOM 1191 C C . LYS A 1 154 ? -2.551 4.930 25.348 1.00 98.00 154 LYS A C 1
ATOM 1193 O O . LYS A 1 154 ? -2.928 4.807 26.508 1.00 98.00 154 LYS A O 1
ATOM 1198 N N . ARG A 1 155 ? -2.460 6.127 24.757 1.00 97.50 155 ARG A N 1
ATOM 1199 C CA . ARG A 1 155 ? -2.721 7.394 25.468 1.00 97.50 155 ARG A CA 1
ATOM 1200 C C . ARG A 1 155 ? -4.173 7.554 25.893 1.00 97.50 155 ARG A C 1
ATOM 1202 O O . ARG A 1 155 ? -4.435 8.136 26.938 1.00 97.50 155 ARG A O 1
ATOM 1209 N N . ASN A 1 156 ? -5.106 7.081 25.072 1.00 97.38 156 ASN A N 1
ATOM 1210 C CA . ASN A 1 156 ? -6.529 7.338 25.276 1.00 97.38 156 ASN A CA 1
ATOM 1211 C C . ASN A 1 156 ? -7.270 6.170 25.934 1.00 97.38 156 ASN A C 1
ATOM 1213 O O . ASN A 1 156 ? -8.472 6.290 26.192 1.00 97.38 156 ASN A O 1
ATOM 1217 N N . ASN A 1 157 ? -6.578 5.051 26.188 1.00 97.75 157 ASN A N 1
ATOM 1218 C CA . ASN A 1 157 ? -7.196 3.780 26.556 1.00 97.75 157 ASN A CA 1
ATOM 1219 C C . ASN A 1 157 ? -8.377 3.484 25.611 1.00 97.75 157 ASN A C 1
ATOM 1221 O O . ASN A 1 157 ? -9.541 3.455 26.033 1.00 97.75 157 ASN A O 1
ATOM 1225 N N . ALA A 1 158 ? -8.070 3.471 24.308 1.00 98.25 158 ALA A N 1
ATOM 1226 C CA . ALA A 1 158 ? -9.050 3.254 23.250 1.00 98.25 158 ALA A CA 1
ATOM 1227 C C . ALA A 1 158 ? -9.448 1.777 23.193 1.00 98.25 158 ALA A C 1
ATOM 1229 O O . ALA A 1 158 ? -8.620 0.898 23.435 1.00 98.25 158 ALA A O 1
ATOM 1230 N N . THR A 1 159 ? -10.699 1.510 22.832 1.00 98.50 159 THR A N 1
ATOM 1231 C CA . THR A 1 159 ? -11.154 0.142 22.586 1.00 98.50 159 THR A CA 1
ATOM 1232 C C . THR A 1 159 ? -10.735 -0.267 21.183 1.00 98.50 159 THR A C 1
ATOM 1234 O O . THR A 1 159 ? -11.028 0.454 20.230 1.00 98.50 159 THR A O 1
ATOM 1237 N N . VAL A 1 160 ? -10.066 -1.414 21.070 1.00 98.31 160 VAL A N 1
ATOM 1238 C CA . VAL A 1 160 ? -9.701 -2.054 19.799 1.00 98.31 160 VAL A CA 1
ATOM 1239 C C . VAL A 1 160 ? -10.734 -3.133 19.497 1.00 98.31 160 VAL A C 1
ATOM 1241 O O . VAL A 1 160 ? -11.023 -3.965 20.357 1.00 98.31 160 VAL A O 1
ATOM 1244 N N . ALA A 1 161 ? -11.296 -3.116 18.295 1.00 97.94 161 ALA A N 1
ATOM 1245 C CA . ALA A 1 161 ? -12.313 -4.055 17.849 1.00 97.94 161 ALA A CA 1
ATOM 1246 C C . ALA A 1 161 ? -11.963 -4.610 16.465 1.00 97.94 161 ALA A C 1
ATOM 1248 O O . ALA A 1 161 ? -11.493 -3.886 15.586 1.00 97.94 161 ALA A O 1
ATOM 1249 N N . TYR A 1 162 ? -12.218 -5.903 16.283 1.00 97.25 162 TYR A N 1
ATOM 1250 C CA . TYR A 1 162 ? -12.025 -6.599 15.017 1.00 97.25 162 TYR A CA 1
ATOM 1251 C C . TYR A 1 162 ? -13.350 -6.681 14.273 1.00 97.25 162 TYR A C 1
ATOM 1253 O O . TYR A 1 162 ? -14.368 -7.072 14.844 1.00 97.25 162 TYR A O 1
ATOM 1261 N N . ASP A 1 163 ? -13.324 -6.317 12.998 1.00 96.25 163 ASP A N 1
ATOM 1262 C CA . ASP A 1 163 ? -14.458 -6.451 12.099 1.00 96.25 163 ASP A CA 1
ATOM 1263 C C . ASP A 1 163 ? -14.240 -7.680 11.212 1.00 96.25 163 ASP A C 1
ATOM 1265 O O . ASP A 1 163 ? -13.356 -7.694 10.350 1.00 96.25 163 ASP A O 1
ATOM 1269 N N . LEU A 1 164 ? -15.010 -8.739 11.477 1.00 93.81 164 LEU A N 1
ATOM 1270 C CA . LEU A 1 164 ? -14.859 -10.028 10.798 1.00 93.81 164 LEU A CA 1
ATOM 1271 C C . LEU A 1 164 ? -15.303 -9.954 9.332 1.00 93.81 164 LEU A C 1
ATOM 1273 O O . LEU A 1 164 ? -14.640 -10.531 8.472 1.00 93.81 164 LEU A O 1
ATOM 1277 N N . ASP A 1 165 ? -16.359 -9.189 9.042 1.00 93.69 165 ASP A N 1
ATOM 1278 C CA . ASP A 1 165 ? -16.919 -9.052 7.693 1.00 93.69 165 ASP A CA 1
ATOM 1279 C C . ASP A 1 165 ? -15.930 -8.416 6.716 1.00 93.69 165 ASP A C 1
ATOM 1281 O O . ASP A 1 165 ? -15.868 -8.808 5.550 1.00 93.69 165 ASP A O 1
ATOM 1285 N N . THR A 1 166 ? -15.135 -7.447 7.181 1.00 95.94 166 THR A N 1
ATOM 1286 C CA . THR A 1 166 ? -14.102 -6.801 6.359 1.00 95.94 166 THR A CA 1
ATOM 1287 C C . THR A 1 166 ? -12.694 -7.338 6.586 1.00 95.94 166 THR A C 1
ATOM 1289 O O . THR A 1 166 ? -11.774 -6.967 5.841 1.00 95.94 166 THR A O 1
ATOM 1292 N N . ALA A 1 167 ? -12.512 -8.222 7.573 1.00 95.31 167 ALA A N 1
ATOM 1293 C CA . ALA A 1 167 ? -11.212 -8.727 8.006 1.00 95.31 167 ALA A CA 1
ATOM 1294 C C . ALA A 1 167 ? -10.226 -7.567 8.275 1.00 95.31 167 ALA A C 1
ATOM 1296 O O . ALA A 1 167 ? -9.120 -7.499 7.724 1.00 95.31 167 ALA A O 1
ATOM 1297 N N . SER A 1 168 ? -10.677 -6.612 9.093 1.00 95.81 168 SER A N 1
ATOM 1298 C CA . SER A 1 168 ? -9.944 -5.397 9.465 1.00 95.81 168 SER A CA 1
ATOM 1299 C C . SER A 1 168 ? -10.069 -5.096 10.961 1.00 95.81 168 SER A C 1
ATOM 1301 O O . SER A 1 168 ? -10.796 -5.775 11.691 1.00 95.81 168 SER A O 1
ATOM 1303 N N . VAL A 1 169 ? -9.332 -4.092 11.434 1.00 98.06 169 VAL A N 1
ATOM 1304 C CA . VAL A 1 169 ? -9.381 -3.638 12.825 1.00 98.06 169 VAL A CA 1
ATOM 1305 C C . VAL A 1 169 ? -9.724 -2.156 12.875 1.00 98.06 169 VAL A C 1
ATOM 1307 O O . VAL A 1 169 ? -9.361 -1.367 11.996 1.00 98.06 169 VAL A O 1
ATOM 1310 N N . TYR A 1 170 ? -10.430 -1.761 13.926 1.00 98.56 170 TYR A N 1
ATOM 1311 C CA . TYR A 1 170 ? -10.622 -0.361 14.243 1.00 98.56 170 TYR A CA 1
ATOM 1312 C C . TYR A 1 170 ? -10.466 -0.093 15.734 1.00 98.56 170 TYR A C 1
ATOM 1314 O O . TYR A 1 170 ? -10.742 -0.935 16.585 1.00 98.56 170 TYR A O 1
ATOM 1322 N N . SER A 1 171 ? -10.049 1.126 16.044 1.00 98.50 171 SER A N 1
ATOM 1323 C CA . SER A 1 171 ? -10.002 1.658 17.395 1.00 98.50 171 SER A CA 1
ATOM 1324 C C . SER A 1 171 ? -10.985 2.795 17.543 1.00 98.50 171 SER A C 1
ATOM 1326 O O . SER A 1 171 ? -11.152 3.604 16.627 1.00 98.50 171 SER A O 1
ATOM 1328 N N . TYR A 1 172 ? -11.574 2.932 18.725 1.00 98.31 172 TYR A N 1
ATOM 1329 C CA . TYR A 1 172 ? -12.406 4.086 19.030 1.00 98.31 172 TYR A CA 1
ATOM 1330 C C . TYR A 1 172 ? -12.262 4.567 20.473 1.00 98.31 172 TYR A C 1
ATOM 1332 O O . TYR A 1 172 ? -12.013 3.805 21.412 1.00 98.31 172 TYR A O 1
ATOM 1340 N N . LYS A 1 173 ? -12.421 5.881 20.643 1.00 98.06 173 LYS A N 1
ATOM 1341 C CA . LYS A 1 173 ? -12.549 6.537 21.945 1.00 98.06 173 LYS A CA 1
ATOM 1342 C C . LYS A 1 173 ? -13.428 7.772 21.818 1.00 98.06 173 LYS A C 1
ATOM 1344 O O . LYS A 1 173 ? -13.104 8.695 21.066 1.00 98.06 173 LYS A O 1
ATOM 1349 N N . GLY A 1 174 ? -14.513 7.816 22.592 1.00 97.25 174 GLY A N 1
ATOM 1350 C CA . GLY A 1 174 ? -15.516 8.867 22.442 1.00 97.25 174 GLY A CA 1
ATOM 1351 C C . GLY A 1 174 ? -15.994 8.902 20.992 1.00 97.25 174 GLY A C 1
ATOM 1352 O O . GLY A 1 174 ? -16.365 7.873 20.442 1.00 97.25 174 GLY A O 1
ATOM 1353 N N . THR A 1 175 ? -15.927 10.065 20.351 1.00 97.69 175 THR A N 1
ATOM 1354 C CA . THR A 1 175 ? -16.311 10.213 18.939 1.00 97.69 175 THR A CA 1
ATOM 1355 C C . THR A 1 175 ? -15.169 9.970 17.953 1.00 97.69 175 THR A C 1
ATOM 1357 O O . THR A 1 175 ? -15.388 10.060 16.752 1.00 97.69 175 THR A O 1
ATOM 1360 N N . THR A 1 176 ? -13.950 9.677 18.411 1.00 98.25 176 THR A N 1
ATOM 1361 C CA . THR A 1 176 ? -12.835 9.373 17.504 1.00 98.25 176 THR A CA 1
ATOM 1362 C C . THR A 1 176 ? -12.874 7.908 17.106 1.00 98.25 176 THR A C 1
ATOM 1364 O O . THR A 1 176 ? -12.905 7.045 17.981 1.00 98.25 176 THR A O 1
ATOM 1367 N N . TRP A 1 177 ? -12.805 7.648 15.804 1.00 98.44 177 TRP A N 1
ATOM 1368 C CA . TRP A 1 177 ? -12.731 6.313 15.220 1.00 98.44 177 TRP A CA 1
ATOM 1369 C C . TRP A 1 177 ? -11.556 6.232 14.247 1.00 98.44 177 TRP A C 1
ATOM 1371 O O . TRP A 1 177 ? -11.306 7.178 13.496 1.00 98.44 177 TRP A O 1
ATOM 1381 N N . VAL A 1 178 ? -10.828 5.119 14.264 1.00 98.50 178 VAL A N 1
ATOM 1382 C CA . VAL A 1 178 ? -9.630 4.883 13.453 1.00 98.50 178 VAL A CA 1
ATOM 1383 C C . VAL A 1 178 ? -9.694 3.468 12.890 1.00 98.50 178 VAL A C 1
ATOM 1385 O O . VAL A 1 178 ? -9.620 2.526 13.665 1.00 98.50 178 VAL A O 1
ATOM 1388 N N . GLY A 1 179 ? -9.790 3.308 11.573 1.00 98.38 179 GLY A N 1
ATOM 1389 C CA . GLY A 1 179 ? -9.736 2.003 10.899 1.00 98.38 179 GLY A CA 1
ATOM 1390 C C . GLY A 1 179 ? -8.357 1.775 10.294 1.00 98.38 179 GLY A C 1
ATOM 1391 O O . GLY A 1 179 ? -7.833 2.686 9.649 1.00 98.38 179 GLY A O 1
ATOM 1392 N N . TYR A 1 180 ? -7.765 0.604 10.518 1.00 98.56 180 TYR A N 1
ATOM 1393 C CA . TYR A 1 180 ? -6.382 0.284 10.149 1.00 98.56 180 TYR A CA 1
ATOM 1394 C C . TYR A 1 180 ? -6.172 -1.237 10.016 1.00 98.56 180 TYR A C 1
ATOM 1396 O O . TYR A 1 180 ? -7.123 -2.014 10.092 1.00 98.56 180 TYR A O 1
ATOM 1404 N N . ASP A 1 181 ? -4.922 -1.651 9.802 1.00 98.31 181 ASP A N 1
ATOM 1405 C CA . ASP A 1 181 ? -4.472 -3.039 9.916 1.00 98.31 181 ASP A CA 1
ATOM 1406 C C . ASP A 1 181 ? -3.449 -3.191 11.039 1.00 98.31 181 ASP A C 1
ATOM 1408 O O . ASP A 1 181 ? -2.559 -2.354 11.191 1.00 98.31 181 ASP A O 1
ATOM 1412 N N . ASP A 1 182 ? -3.567 -4.268 11.809 1.00 96.31 182 ASP A N 1
ATOM 1413 C CA . ASP A 1 182 ? -2.620 -4.651 12.854 1.00 96.31 182 ASP A CA 1
ATOM 1414 C C . ASP A 1 182 ? -1.856 -5.928 12.441 1.00 96.31 182 ASP A C 1
ATOM 1416 O O . ASP A 1 182 ? -2.048 -6.439 11.328 1.00 96.31 182 ASP A O 1
ATOM 1420 N N . PRO A 1 183 ? -0.969 -6.475 13.294 1.00 95.50 183 PRO A N 1
ATOM 1421 C CA . PRO A 1 183 ? -0.257 -7.707 12.984 1.00 95.50 183 PRO A CA 1
ATOM 1422 C C . PRO A 1 183 ? -1.173 -8.892 12.645 1.00 95.50 183 PRO A C 1
ATOM 1424 O O . PRO A 1 183 ? -0.856 -9.691 11.762 1.00 95.50 183 PRO A O 1
ATOM 1427 N N . LEU A 1 184 ? -2.327 -9.003 13.308 1.00 92.50 184 LEU A N 1
ATOM 1428 C CA . LEU A 1 184 ? -3.250 -10.117 13.123 1.00 92.50 184 LEU A CA 1
ATOM 1429 C C . LEU A 1 184 ? -3.937 -10.041 11.756 1.00 92.50 184 LEU A C 1
ATOM 1431 O O . LEU A 1 184 ? -3.887 -11.004 10.984 1.00 92.50 184 LEU A O 1
ATOM 1435 N N . THR A 1 185 ? -4.538 -8.895 11.427 1.00 94.62 185 THR A N 1
ATOM 1436 C CA . THR A 1 185 ? -5.230 -8.716 10.141 1.00 94.62 185 THR A CA 1
ATOM 1437 C C . THR A 1 185 ? -4.245 -8.727 8.975 1.00 94.62 185 THR A C 1
ATOM 1439 O O . THR A 1 185 ? -4.538 -9.301 7.926 1.00 94.62 185 THR A O 1
ATOM 1442 N N . THR A 1 186 ? -3.033 -8.203 9.172 1.00 96.88 186 THR A N 1
ATOM 1443 C CA . THR A 1 186 ? -1.947 -8.265 8.183 1.00 96.88 186 THR A CA 1
ATOM 1444 C C . THR A 1 186 ? -1.531 -9.703 7.885 1.00 96.88 186 THR A C 1
ATOM 1446 O O . THR A 1 186 ? -1.463 -10.086 6.716 1.00 96.88 186 THR A O 1
ATOM 1449 N N . THR A 1 187 ? -1.319 -10.528 8.915 1.00 93.19 187 THR A N 1
ATOM 1450 C CA . THR A 1 187 ? -0.965 -11.950 8.750 1.00 93.19 187 THR A CA 1
ATOM 1451 C C . THR A 1 187 ? -2.037 -12.703 7.967 1.00 93.19 187 THR A C 1
ATOM 1453 O O . THR A 1 187 ? -1.728 -13.434 7.024 1.00 93.19 187 THR A O 1
ATOM 1456 N N . MET A 1 188 ? -3.310 -12.475 8.298 1.00 90.50 188 MET A N 1
ATOM 1457 C CA . MET A 1 188 ? -4.437 -13.053 7.565 1.00 90.50 188 MET A CA 1
ATOM 1458 C C . MET A 1 188 ? -4.403 -12.655 6.083 1.00 90.50 188 MET A C 1
ATOM 1460 O O . MET A 1 188 ? -4.480 -13.522 5.212 1.00 90.50 188 MET A O 1
ATOM 1464 N N . LYS A 1 189 ? -4.229 -11.365 5.771 1.00 95.75 189 LYS A N 1
ATOM 1465 C CA . LYS A 1 189 ? -4.167 -10.882 4.381 1.00 95.75 189 LYS A CA 1
ATOM 1466 C C . LYS A 1 189 ? -2.994 -11.487 3.614 1.00 95.75 189 LYS A C 1
ATOM 1468 O O . LYS A 1 189 ? -3.163 -11.874 2.458 1.00 95.75 189 LYS A O 1
ATOM 1473 N N . ILE A 1 190 ? -1.824 -11.609 4.243 1.00 94.19 190 ILE A N 1
ATOM 1474 C CA . ILE A 1 190 ? -0.664 -12.293 3.653 1.00 94.19 190 ILE A CA 1
ATOM 1475 C C . ILE A 1 190 ? -1.019 -13.749 3.313 1.00 94.19 190 ILE A C 1
ATOM 1477 O O . ILE A 1 190 ? -0.732 -14.192 2.200 1.00 94.19 190 ILE A O 1
ATOM 1481 N N . GLY A 1 191 ? -1.716 -14.463 4.203 1.00 88.88 191 GLY A N 1
ATOM 1482 C CA . GLY A 1 191 ? -2.224 -15.812 3.931 1.00 88.88 191 GLY A CA 1
ATOM 1483 C C . GLY A 1 191 ? -3.154 -15.873 2.711 1.00 88.88 191 GLY A C 1
ATOM 1484 O O . GLY A 1 191 ? -3.005 -16.744 1.852 1.00 88.88 191 GLY A O 1
ATOM 1485 N N . PHE A 1 192 ? -4.055 -14.900 2.553 1.00 90.06 192 PHE A N 1
ATOM 1486 C CA . PHE A 1 192 ? -4.913 -14.806 1.364 1.00 90.06 192 PHE A CA 1
ATOM 1487 C C . PHE A 1 192 ? -4.139 -14.515 0.076 1.00 90.06 192 PHE A C 1
ATOM 1489 O O . PHE A 1 192 ? -4.472 -15.069 -0.974 1.00 90.06 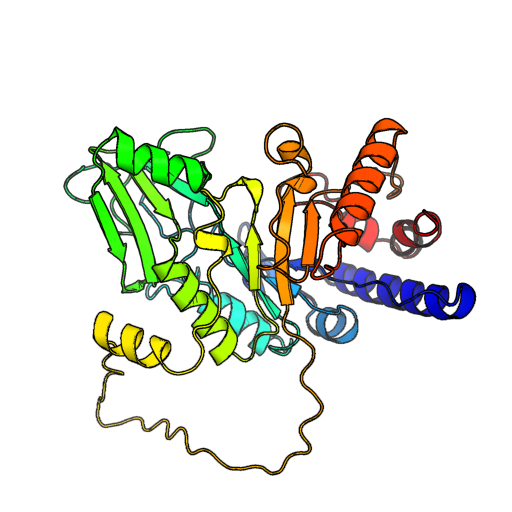192 PHE A O 1
ATOM 1496 N N . ALA A 1 193 ? -3.090 -13.691 0.132 1.00 91.19 193 ALA A N 1
ATOM 1497 C CA . ALA A 1 193 ? -2.215 -13.480 -1.018 1.00 91.19 193 ALA A CA 1
ATOM 1498 C C . ALA A 1 193 ? -1.538 -14.784 -1.464 1.00 91.19 193 ALA A C 1
ATOM 1500 O O . ALA A 1 193 ? -1.412 -15.029 -2.662 1.00 91.19 193 ALA A O 1
ATOM 1501 N N . GLN A 1 194 ? -1.161 -15.660 -0.534 1.00 87.31 194 GLN A N 1
ATOM 1502 C CA . GLN A 1 194 ? -0.641 -16.978 -0.897 1.00 87.31 194 GLN A CA 1
ATOM 1503 C C . GLN A 1 194 ? -1.711 -17.895 -1.481 1.00 87.31 194 GLN A C 1
ATOM 1505 O O . GLN A 1 194 ? -1.452 -18.557 -2.481 1.00 87.31 194 GLN A O 1
ATOM 1510 N N . ALA A 1 195 ? -2.905 -17.926 -0.882 1.00 85.19 195 ALA A N 1
ATOM 1511 C CA . ALA A 1 195 ? -4.011 -18.761 -1.351 1.00 85.19 195 ALA A CA 1
ATOM 1512 C C . ALA A 1 195 ? -4.471 -18.386 -2.772 1.00 85.19 195 ALA A C 1
ATOM 1514 O O . ALA A 1 195 ? -4.964 -19.232 -3.512 1.00 85.19 195 ALA A O 1
ATOM 1515 N N . LEU A 1 196 ? -4.282 -17.124 -3.169 1.00 86.12 196 LEU A N 1
ATOM 1516 C CA . LEU A 1 196 ? -4.510 -16.632 -4.530 1.00 86.12 196 LEU A CA 1
ATOM 1517 C C . LEU A 1 196 ? -3.294 -16.801 -5.461 1.00 86.12 196 LEU A C 1
ATOM 1519 O O . LEU A 1 196 ? -3.304 -16.267 -6.572 1.00 86.12 196 LEU A O 1
ATOM 1523 N N . GLU A 1 197 ? -2.246 -17.498 -5.012 1.00 89.50 197 GLU A N 1
ATOM 1524 C CA . GLU A 1 197 ? -0.985 -17.705 -5.735 1.00 89.50 197 GLU A CA 1
ATOM 1525 C C . GLU A 1 197 ? -0.367 -16.386 -6.232 1.00 89.50 197 GLU A C 1
ATOM 1527 O O . GLU A 1 197 ? 0.180 -16.289 -7.340 1.00 89.50 197 GLU A O 1
ATOM 1532 N N . LEU A 1 198 ? -0.483 -15.330 -5.420 1.00 94.88 198 LEU A N 1
ATOM 1533 C CA . LEU A 1 198 ? 0.112 -14.042 -5.737 1.00 94.88 198 LEU A CA 1
ATOM 1534 C C . LEU A 1 198 ? 1.637 -14.125 -5.644 1.00 94.88 198 LEU A C 1
ATOM 1536 O O . LEU A 1 198 ? 2.206 -14.912 -4.886 1.00 94.88 198 LEU A O 1
ATOM 1540 N N . ARG A 1 199 ? 2.326 -13.250 -6.377 1.00 95.00 199 ARG A N 1
ATOM 1541 C CA . ARG A 1 199 ? 3.790 -13.147 -6.322 1.00 95.00 199 ARG A CA 1
ATOM 1542 C C . ARG A 1 199 ? 4.293 -12.727 -4.937 1.00 95.00 199 ARG A C 1
ATOM 1544 O O . ARG A 1 199 ? 5.452 -12.974 -4.615 1.00 95.00 199 ARG A O 1
ATOM 1551 N N . GLY A 1 200 ? 3.456 -12.064 -4.143 1.00 95.44 200 GLY A N 1
ATOM 1552 C CA . GLY A 1 200 ? 3.758 -11.687 -2.768 1.00 95.44 200 GLY A CA 1
ATOM 1553 C C . GLY A 1 200 ? 2.991 -10.446 -2.322 1.00 95.44 200 GLY A C 1
ATOM 1554 O O . GLY A 1 200 ? 1.856 -10.226 -2.748 1.00 95.44 200 GLY A O 1
ATOM 1555 N N . TYR A 1 201 ? 3.616 -9.632 -1.476 1.00 97.38 201 TYR A N 1
ATOM 1556 C CA . TYR A 1 201 ? 3.015 -8.444 -0.872 1.00 97.38 201 TYR A CA 1
ATOM 1557 C C . TYR A 1 201 ? 4.023 -7.298 -0.709 1.00 97.38 201 TYR A C 1
ATOM 1559 O O . TYR A 1 201 ? 5.242 -7.497 -0.740 1.00 97.38 201 TYR A O 1
ATOM 1567 N N . PHE A 1 202 ? 3.508 -6.079 -0.549 1.00 97.69 202 PHE A N 1
ATOM 1568 C CA . PHE A 1 202 ? 4.311 -4.903 -0.238 1.00 97.69 202 PHE A CA 1
ATOM 1569 C C . PHE A 1 202 ? 3.663 -4.030 0.839 1.00 97.69 202 PHE A C 1
ATOM 1571 O O . PHE A 1 202 ? 2.441 -3.933 0.894 1.00 97.69 202 PHE A O 1
ATOM 1578 N N . PHE A 1 203 ? 4.477 -3.334 1.633 1.00 98.31 203 PHE A N 1
ATOM 1579 C CA . PHE A 1 203 ? 4.005 -2.381 2.641 1.00 98.31 203 PHE A CA 1
ATOM 1580 C C . PHE A 1 203 ? 4.107 -0.918 2.186 1.00 98.31 203 PHE A C 1
ATOM 1582 O O . PHE A 1 203 ? 5.136 -0.499 1.644 1.00 98.31 203 PHE A O 1
ATOM 1589 N N . TRP A 1 204 ? 3.068 -0.125 2.464 1.00 97.75 204 TRP A N 1
ATOM 1590 C CA . TRP A 1 204 ? 3.056 1.336 2.318 1.00 97.75 204 TRP A CA 1
ATOM 1591 C C . TRP A 1 204 ? 2.795 2.023 3.672 1.00 97.75 204 TRP A C 1
ATOM 1593 O O . TRP A 1 204 ? 1.672 2.031 4.158 1.00 97.75 204 TRP A O 1
ATOM 1603 N N . ALA A 1 205 ? 3.772 2.647 4.319 1.00 96.19 205 ALA A N 1
ATOM 1604 C CA . ALA A 1 205 ? 5.192 2.664 3.991 1.00 96.19 205 ALA A CA 1
ATOM 1605 C C . ALA A 1 205 ? 6.021 2.466 5.265 1.00 96.19 205 ALA A C 1
ATOM 1607 O O . ALA A 1 205 ? 5.532 2.723 6.362 1.00 96.19 205 ALA A O 1
ATOM 1608 N N . LEU A 1 206 ? 7.258 1.983 5.129 1.00 96.88 206 LEU A N 1
ATOM 1609 C CA . LEU A 1 206 ? 8.017 1.389 6.242 1.00 96.88 206 LEU A CA 1
ATOM 1610 C C . LEU A 1 206 ? 8.200 2.317 7.444 1.00 96.88 206 LEU A C 1
ATOM 1612 O O . LEU A 1 206 ? 8.075 1.887 8.583 1.00 96.88 206 LEU A O 1
ATOM 1616 N N . SER A 1 207 ? 8.411 3.608 7.194 1.00 96.56 207 SER A N 1
ATOM 1617 C CA . SER A 1 207 ? 8.561 4.620 8.244 1.00 96.56 207 SER A CA 1
ATOM 1618 C C . SER A 1 207 ? 7.293 4.874 9.066 1.00 96.56 207 SER A C 1
ATOM 1620 O O . SER A 1 207 ? 7.323 5.671 9.998 1.00 96.56 207 SER A O 1
ATOM 1622 N N . TYR A 1 208 ? 6.150 4.307 8.676 1.00 97.38 208 TYR A N 1
ATOM 1623 C CA . TYR A 1 208 ? 4.876 4.499 9.368 1.00 97.38 208 TYR A CA 1
ATOM 1624 C C . TYR A 1 208 ? 4.612 3.428 10.425 1.00 97.38 208 TYR A C 1
ATOM 1626 O O . TYR A 1 208 ? 3.745 3.629 11.279 1.00 97.38 208 TYR A O 1
ATOM 1634 N N . ASP A 1 209 ? 5.349 2.318 10.365 1.00 97.00 209 ASP A N 1
ATOM 1635 C CA . ASP A 1 209 ? 5.213 1.208 11.297 1.00 97.00 209 ASP A CA 1
ATOM 1636 C C . ASP A 1 209 ? 5.616 1.610 12.726 1.00 97.00 209 ASP A C 1
ATOM 1638 O O . ASP A 1 209 ? 6.305 2.607 12.957 1.00 97.00 209 ASP A O 1
ATOM 1642 N N . TYR A 1 210 ? 5.183 0.815 13.697 1.00 95.44 210 TYR A N 1
ATOM 1643 C CA . TYR A 1 210 ? 5.600 0.903 15.088 1.00 95.44 210 TYR A CA 1
ATOM 1644 C C . TYR A 1 210 ? 6.590 -0.227 15.347 1.00 95.44 210 TYR A C 1
ATOM 1646 O O . TYR A 1 210 ? 6.176 -1.383 15.391 1.00 95.44 210 TYR A O 1
ATOM 1654 N N . GLU A 1 211 ? 7.880 0.093 15.475 1.00 92.94 211 GLU A N 1
ATOM 1655 C CA . GLU A 1 211 ? 8.936 -0.889 15.792 1.00 92.94 211 GLU A CA 1
ATOM 1656 C C . GLU A 1 211 ? 8.928 -2.121 14.860 1.00 92.94 211 GLU A C 1
ATOM 1658 O O . GLU A 1 211 ? 9.176 -3.245 15.286 1.00 92.94 211 GLU A O 1
ATOM 1663 N N . SER A 1 212 ? 8.600 -1.919 13.578 1.00 93.12 212 SER A N 1
ATOM 1664 C CA . SER A 1 212 ? 8.474 -2.981 12.566 1.00 93.12 212 SER A CA 1
ATOM 1665 C C . SER A 1 212 ? 7.447 -4.079 12.902 1.00 93.12 212 SER A C 1
ATOM 1667 O O . SER A 1 212 ? 7.509 -5.170 12.346 1.00 93.12 212 SER A O 1
ATOM 1669 N N . THR A 1 213 ? 6.497 -3.833 13.810 1.00 93.56 213 THR A N 1
ATOM 1670 C CA . THR A 1 213 ? 5.571 -4.873 14.298 1.00 93.56 213 THR A CA 1
ATOM 1671 C C . THR A 1 213 ? 4.643 -5.418 13.215 1.00 93.56 213 THR A C 1
ATOM 1673 O O . THR A 1 213 ? 4.388 -6.624 13.188 1.00 93.56 213 THR A O 1
ATOM 1676 N N . VAL A 1 214 ? 4.152 -4.573 12.306 1.00 94.69 214 VAL A N 1
ATOM 1677 C CA . VAL A 1 214 ? 3.274 -5.012 11.209 1.00 94.69 214 VAL A CA 1
ATOM 1678 C C . VAL A 1 214 ? 4.093 -5.523 10.025 1.00 94.69 214 VAL A C 1
ATOM 1680 O O . VAL A 1 214 ? 3.767 -6.552 9.440 1.00 94.69 214 VAL A O 1
ATOM 1683 N N . SER A 1 215 ? 5.187 -4.848 9.685 1.00 93.19 215 SER A N 1
ATOM 1684 C CA . SER A 1 215 ? 6.054 -5.234 8.565 1.00 93.19 215 SER A CA 1
ATOM 1685 C C . SER A 1 215 ? 6.894 -6.487 8.828 1.00 93.19 215 SER A C 1
ATOM 1687 O O . SER A 1 215 ? 7.332 -7.123 7.870 1.00 93.19 215 SER A O 1
ATOM 1689 N N . ALA A 1 216 ? 7.065 -6.883 10.094 1.00 93.25 216 ALA A N 1
ATOM 1690 C CA . ALA A 1 216 ? 7.632 -8.175 10.473 1.00 93.25 216 ALA A CA 1
ATOM 1691 C C . ALA A 1 216 ? 6.675 -9.348 10.244 1.00 93.25 216 ALA A C 1
ATOM 1693 O O . ALA A 1 216 ? 7.110 -10.497 10.295 1.00 93.25 216 ALA A O 1
ATOM 1694 N N . GLN A 1 217 ? 5.386 -9.087 9.994 1.00 90.75 217 GLN A N 1
ATOM 1695 C CA . GLN A 1 217 ? 4.454 -10.167 9.716 1.00 90.75 217 GLN A CA 1
ATOM 1696 C C . GLN A 1 217 ? 4.809 -10.843 8.397 1.00 90.75 217 GLN A C 1
ATOM 1698 O O . GLN A 1 217 ? 4.999 -10.225 7.343 1.00 90.75 217 GLN A O 1
ATOM 1703 N N . GLU A 1 218 ? 4.864 -12.158 8.474 1.00 80.38 218 GLU A N 1
ATOM 1704 C CA . GLU A 1 218 ? 5.096 -13.021 7.346 1.00 80.38 218 GLU A CA 1
ATOM 1705 C C . GLU A 1 218 ? 4.193 -14.242 7.426 1.00 80.38 218 GLU A C 1
ATOM 1707 O O . GLU A 1 218 ? 3.375 -14.422 8.326 1.00 80.38 218 GLU A O 1
ATOM 1712 N N . ILE A 1 219 ? 4.339 -15.078 6.417 1.00 65.06 219 ILE A N 1
ATOM 1713 C CA . ILE A 1 219 ? 3.658 -16.350 6.316 1.00 65.06 219 ILE A CA 1
ATOM 1714 C C . ILE A 1 219 ? 4.045 -17.211 7.514 1.00 65.06 219 ILE A C 1
ATOM 1716 O O . ILE A 1 219 ? 5.220 -17.483 7.746 1.00 65.06 219 ILE A O 1
ATOM 1720 N N . LEU A 1 220 ? 3.037 -17.724 8.199 1.00 53.53 220 LEU A N 1
ATOM 1721 C CA . LEU A 1 220 ? 3.195 -18.755 9.206 1.00 53.53 220 LEU A CA 1
ATOM 1722 C C . LEU A 1 220 ? 3.530 -20.082 8.510 1.00 53.53 220 LEU A C 1
ATOM 1724 O O . LEU A 1 220 ? 2.700 -20.641 7.791 1.00 53.53 220 LEU A O 1
ATOM 1728 N N . SER A 1 221 ? 4.745 -20.597 8.694 1.00 50.91 221 SER A N 1
ATOM 1729 C CA . SER A 1 221 ? 5.079 -21.963 8.290 1.00 50.91 221 SER A CA 1
ATOM 1730 C C . SER A 1 221 ? 4.284 -22.960 9.149 1.00 50.91 221 SER A C 1
ATOM 1732 O O . SER A 1 221 ? 4.339 -22.910 10.372 1.00 50.91 221 SER A O 1
ATOM 1734 N N . GLY A 1 222 ? 3.522 -23.851 8.502 1.00 45.12 222 GLY A N 1
ATOM 1735 C CA . GLY A 1 222 ? 2.979 -25.115 9.036 1.00 45.12 222 GLY A CA 1
ATOM 1736 C C . GLY A 1 222 ? 2.115 -25.076 10.309 1.00 45.12 222 GLY A C 1
ATOM 1737 O O . GLY A 1 222 ? 0.922 -25.356 10.254 1.00 45.12 222 GLY A O 1
ATOM 1738 N N . GLU A 1 223 ? 2.705 -24.787 11.465 1.00 41.00 223 GLU A N 1
ATOM 1739 C CA . GLU A 1 223 ? 2.116 -25.029 12.791 1.00 41.00 223 GLU A CA 1
ATOM 1740 C C . GLU A 1 223 ? 1.218 -23.883 13.281 1.00 41.00 223 GLU A C 1
ATOM 1742 O O . GLU A 1 223 ? 0.186 -24.114 13.908 1.00 41.00 223 GLU A O 1
ATOM 1747 N N . HIS A 1 224 ? 1.541 -22.635 12.938 1.00 45.06 224 HIS A N 1
ATOM 1748 C CA . HIS A 1 224 ? 0.754 -21.472 13.363 1.00 45.06 224 HIS A CA 1
ATOM 1749 C C . HIS A 1 224 ? -0.505 -21.230 12.503 1.00 45.06 224 HIS A C 1
ATOM 1751 O O . HIS A 1 224 ? -1.455 -20.602 12.973 1.00 45.06 224 HIS A O 1
ATOM 1757 N N . TYR A 1 225 ? -0.560 -21.768 11.277 1.00 43.84 225 TYR A N 1
ATOM 1758 C CA . TYR A 1 225 ? -1.766 -21.751 10.432 1.00 43.84 225 TYR A CA 1
ATOM 1759 C C . TYR A 1 225 ? -2.948 -22.454 11.127 1.00 43.84 225 TYR A C 1
ATOM 1761 O O . TYR A 1 225 ? -4.055 -21.923 11.154 1.00 43.84 225 TYR A O 1
ATOM 1769 N N . LEU A 1 226 ? -2.681 -23.586 11.793 1.00 40.56 226 LEU A N 1
ATOM 1770 C CA . LEU A 1 226 ? -3.662 -24.339 12.587 1.00 40.56 226 LEU A CA 1
ATOM 1771 C C . LEU A 1 226 ? -4.119 -23.585 13.852 1.00 40.56 226 LEU A C 1
ATOM 1773 O O . LEU A 1 226 ? -5.224 -23.795 14.349 1.00 40.56 226 LEU A O 1
ATOM 1777 N N . SER A 1 227 ? -3.285 -22.683 14.380 1.00 39.03 227 SER A N 1
ATOM 1778 C CA . SER A 1 227 ? -3.639 -21.843 15.530 1.00 39.03 227 SER A CA 1
ATOM 1779 C C . SER A 1 227 ? -4.601 -20.715 15.144 1.00 39.03 227 SER A C 1
ATOM 1781 O O . SER A 1 227 ? -5.523 -20.431 15.907 1.00 39.03 227 SER A O 1
ATOM 1783 N N . LEU A 1 228 ? -4.435 -20.099 13.967 1.00 42.03 228 LEU A N 1
ATOM 1784 C CA . LEU A 1 228 ? -5.336 -19.044 13.485 1.00 42.03 228 LEU A CA 1
ATOM 1785 C C . LEU A 1 228 ? -6.726 -19.575 13.123 1.00 42.03 228 LEU A C 1
ATOM 1787 O O . LEU A 1 228 ? -7.712 -18.914 13.444 1.00 42.03 228 LEU A O 1
ATOM 1791 N N . THR A 1 229 ? -6.828 -20.771 12.532 1.00 46.53 229 THR A N 1
ATOM 1792 C CA . THR A 1 229 ? -8.131 -21.407 12.256 1.00 46.53 229 THR A CA 1
ATOM 1793 C C . THR A 1 229 ? -8.921 -21.669 13.537 1.00 46.53 229 THR A C 1
ATOM 1795 O O . THR A 1 229 ? -10.126 -21.448 13.560 1.00 46.53 229 THR A O 1
ATOM 1798 N N . ASN A 1 230 ? -8.234 -22.047 14.621 1.00 36.88 230 ASN A N 1
ATOM 1799 C CA . ASN A 1 230 ? -8.849 -22.281 15.930 1.00 36.88 230 ASN A CA 1
ATOM 1800 C C . ASN A 1 230 ? -9.207 -20.993 16.689 1.00 36.88 230 ASN A C 1
ATOM 1802 O O . ASN A 1 230 ? -9.994 -21.044 17.625 1.00 36.88 230 ASN A O 1
ATOM 1806 N N . LYS A 1 231 ? -8.601 -19.846 16.349 1.00 41.31 231 LYS A N 1
ATOM 1807 C CA . LYS A 1 231 ? -8.787 -18.579 17.082 1.00 41.31 231 LYS A CA 1
ATOM 1808 C C . LYS A 1 231 ? -9.905 -17.706 16.513 1.00 41.31 231 LYS A C 1
ATOM 1810 O O . LYS A 1 231 ? -10.400 -16.831 17.214 1.00 41.31 231 LYS A O 1
ATOM 1815 N N . PHE A 1 232 ? -10.261 -17.925 15.251 1.00 40.38 232 PHE A N 1
ATOM 1816 C CA . PHE A 1 232 ? -11.281 -17.158 14.541 1.00 40.38 232 PHE A CA 1
ATOM 1817 C C . PHE A 1 232 ? -12.598 -17.908 14.348 1.00 40.38 232 PHE A C 1
ATOM 1819 O O . PHE A 1 232 ? -13.460 -17.356 13.673 1.00 40.38 232 PHE A O 1
ATOM 1826 N N . ASP A 1 233 ? -12.747 -19.133 14.879 1.00 34.69 233 ASP A N 1
ATOM 1827 C CA . ASP A 1 233 ? -13.856 -20.033 14.526 1.00 34.69 233 ASP A CA 1
ATOM 1828 C C . ASP A 1 233 ? -14.178 -19.905 13.033 1.00 34.69 233 ASP A C 1
ATOM 1830 O O . ASP A 1 233 ? -15.314 -19.651 12.630 1.00 34.69 233 ASP A O 1
ATOM 1834 N N . ILE A 1 234 ? -13.141 -20.017 12.187 1.00 38.22 234 ILE A N 1
ATOM 1835 C CA . ILE A 1 234 ? -13.356 -20.169 10.750 1.00 38.22 234 ILE A CA 1
ATOM 1836 C C . ILE A 1 234 ? -13.880 -21.594 10.580 1.00 38.22 234 ILE A C 1
ATOM 1838 O O . ILE A 1 234 ? -13.195 -22.489 10.084 1.00 38.22 234 ILE A O 1
ATOM 1842 N N . GLU A 1 235 ? -15.119 -21.816 11.016 1.00 32.72 235 GLU A N 1
ATOM 1843 C CA . GLU A 1 235 ? -15.994 -22.764 10.374 1.00 32.72 235 GLU A CA 1
ATOM 1844 C C . GLU A 1 235 ? -16.056 -22.296 8.928 1.00 32.72 235 GLU A C 1
ATOM 1846 O O . GLU A 1 235 ? -16.756 -21.349 8.560 1.00 32.72 235 GLU A O 1
ATOM 1851 N N . VAL A 1 236 ? -15.268 -22.958 8.085 1.00 35.78 236 VAL A N 1
ATOM 1852 C CA . VAL A 1 236 ? -15.609 -23.077 6.677 1.00 35.78 236 VAL A CA 1
ATOM 1853 C C . VAL A 1 236 ? -17.033 -23.613 6.688 1.00 35.78 236 VAL A C 1
ATOM 1855 O O . VAL A 1 236 ? -17.221 -24.803 6.923 1.00 35.78 236 VAL A O 1
ATOM 1858 N N . CYS A 1 237 ? -18.015 -22.714 6.564 1.00 27.30 237 CYS A N 1
ATOM 1859 C CA . CYS A 1 237 ? -19.432 -23.023 6.671 1.00 27.30 237 CYS A CA 1
ATOM 1860 C C . CYS A 1 237 ? -19.728 -24.249 5.811 1.00 27.30 237 CYS A C 1
ATOM 1862 O O . CYS A 1 237 ? -19.785 -24.195 4.582 1.00 27.30 237 CYS A O 1
ATOM 1864 N N . SER A 1 238 ? -19.898 -25.365 6.502 1.00 37.72 238 SER A N 1
ATOM 1865 C CA . SER A 1 238 ? -20.211 -26.691 6.012 1.00 37.72 238 SER A CA 1
ATOM 1866 C C . SER A 1 238 ? -21.708 -26.750 5.713 1.00 37.72 238 SER A C 1
ATOM 1868 O O . SER A 1 238 ? -22.461 -27.491 6.331 1.00 37.72 238 SER A O 1
ATOM 1870 N N . HIS A 1 239 ? -22.174 -25.921 4.774 1.00 28.50 239 HIS A N 1
ATOM 1871 C CA . HIS A 1 239 ? -23.543 -26.017 4.268 1.00 28.50 239 HIS A CA 1
ATOM 1872 C C . HIS A 1 239 ? -23.634 -27.034 3.112 1.00 28.50 239 HIS A C 1
ATOM 1874 O O . HIS A 1 239 ? -22.744 -27.089 2.260 1.00 28.50 239 HIS A O 1
ATOM 1880 N N . PRO A 1 240 ? -24.709 -27.844 3.030 1.00 34.94 240 PRO A N 1
ATOM 1881 C CA . PRO A 1 240 ? -24.617 -29.218 2.518 1.00 34.94 240 PRO A CA 1
ATOM 1882 C C . PRO A 1 240 ? -24.670 -29.388 0.990 1.00 34.94 240 PRO A C 1
ATOM 1884 O O . PRO A 1 240 ? -24.774 -30.520 0.523 1.00 34.94 240 PRO A O 1
ATOM 1887 N N . HIS A 1 241 ? -24.635 -28.318 0.184 1.00 33.22 241 HIS A N 1
ATOM 1888 C CA . HIS A 1 241 ? -25.044 -28.421 -1.229 1.00 33.22 241 HIS A CA 1
ATOM 1889 C C . HIS A 1 241 ? -24.112 -27.827 -2.295 1.00 33.22 241 HIS A C 1
ATOM 1891 O O . HIS A 1 241 ? -24.449 -27.907 -3.472 1.00 33.22 241 HIS A O 1
ATOM 1897 N N . TYR A 1 242 ? -22.915 -27.340 -1.954 1.00 33.09 242 TYR A N 1
ATOM 1898 C CA . TYR A 1 242 ? -21.893 -27.012 -2.961 1.00 33.09 242 TYR A CA 1
ATOM 1899 C C . TYR A 1 242 ? -20.505 -27.475 -2.500 1.00 33.09 242 TYR A C 1
ATOM 1901 O O . TYR A 1 242 ? -19.764 -26.754 -1.840 1.00 33.09 242 TYR A O 1
ATOM 1909 N N . CYS A 1 243 ? -20.157 -28.714 -2.856 1.00 29.88 243 CYS A N 1
ATOM 1910 C CA . CYS A 1 243 ? -18.815 -29.263 -2.679 1.00 29.88 243 CYS A CA 1
ATOM 1911 C C . CYS A 1 243 ? -17.829 -28.577 -3.636 1.00 29.88 243 CYS A C 1
ATOM 1913 O O . CYS A 1 243 ? -17.795 -28.902 -4.822 1.00 29.88 243 CYS A O 1
ATOM 1915 N N . ILE A 1 244 ? -16.966 -27.699 -3.121 1.00 29.77 244 ILE A N 1
ATOM 1916 C CA . ILE A 1 244 ? -15.632 -27.518 -3.708 1.00 29.77 244 ILE A CA 1
ATOM 1917 C C . ILE A 1 244 ? -14.705 -28.470 -2.958 1.00 29.77 244 ILE A C 1
ATOM 1919 O O . ILE A 1 244 ? -14.167 -28.170 -1.897 1.00 29.77 244 ILE A O 1
ATOM 1923 N N . LEU A 1 245 ? -14.577 -29.666 -3.524 1.00 27.88 245 LEU A N 1
ATOM 1924 C CA . LEU A 1 245 ? -13.584 -30.659 -3.155 1.00 27.88 245 LEU A CA 1
ATOM 1925 C C . LEU A 1 245 ? -12.217 -30.117 -3.619 1.00 27.88 245 LEU A C 1
ATOM 1927 O O . LEU A 1 245 ? -11.893 -30.194 -4.804 1.00 27.88 245 LEU A O 1
ATOM 1931 N N . LEU A 1 246 ? -11.403 -29.557 -2.718 1.00 31.42 246 LEU A N 1
ATOM 1932 C CA . LEU A 1 246 ? -9.968 -29.372 -2.978 1.00 31.42 246 LEU A CA 1
ATOM 1933 C C . LEU A 1 246 ? -9.293 -30.747 -2.880 1.00 31.42 246 LEU A C 1
ATOM 1935 O O . LEU A 1 246 ? -8.610 -31.079 -1.916 1.00 31.42 246 LEU A O 1
ATOM 1939 N N . VAL A 1 247 ? -9.538 -31.588 -3.886 1.00 31.06 247 VAL A N 1
ATOM 1940 C CA . VAL A 1 247 ? -8.731 -32.784 -4.120 1.00 31.06 247 VAL A CA 1
ATOM 1941 C C . VAL A 1 247 ? -7.375 -32.293 -4.587 1.00 31.06 247 VAL A C 1
ATOM 1943 O O . VAL A 1 247 ? -7.273 -31.707 -5.667 1.00 31.06 247 VAL A O 1
ATOM 1946 N N . LEU A 1 248 ? -6.340 -32.566 -3.790 1.00 30.66 248 LEU A N 1
ATOM 1947 C CA . LEU A 1 248 ? -4.962 -32.624 -4.262 1.00 30.66 248 LEU A CA 1
ATOM 1948 C C . LEU A 1 248 ? -4.899 -33.607 -5.443 1.00 30.66 248 LEU A C 1
ATOM 1950 O O . LEU A 1 248 ? -4.644 -34.798 -5.278 1.00 30.66 248 LEU A O 1
ATOM 1954 N N . HIS A 1 249 ? -5.132 -33.111 -6.655 1.00 28.28 249 HIS A N 1
ATOM 1955 C CA . HIS A 1 249 ? -4.640 -33.774 -7.845 1.00 28.28 249 HIS A CA 1
ATOM 1956 C C . HIS A 1 249 ? -3.147 -33.495 -7.895 1.00 28.28 249 HIS A C 1
ATOM 1958 O O . HIS A 1 249 ? -2.702 -32.393 -8.213 1.00 28.28 249 HIS A O 1
ATOM 1964 N N . CYS A 1 250 ? -2.383 -34.526 -7.548 1.00 30.62 250 CYS A N 1
ATOM 1965 C CA . CYS A 1 250 ? -0.963 -34.631 -7.815 1.00 30.62 250 CYS A CA 1
ATOM 1966 C C . CYS A 1 250 ? -0.770 -34.662 -9.342 1.00 30.62 250 CYS A C 1
ATOM 1968 O O . CYS A 1 250 ? -0.574 -35.711 -9.951 1.00 30.62 250 CYS A O 1
ATOM 1970 N N . TYR A 1 251 ? -0.898 -33.505 -9.992 1.00 30.11 251 TYR A N 1
ATOM 1971 C CA . TYR A 1 251 ? -0.391 -33.333 -11.339 1.00 30.11 251 TYR A CA 1
ATOM 1972 C C . TYR A 1 251 ? 1.121 -33.237 -11.196 1.00 30.11 251 TYR A C 1
ATOM 1974 O O . TYR A 1 251 ? 1.651 -32.247 -10.692 1.00 30.11 251 TYR A O 1
ATOM 1982 N N . CYS A 1 252 ? 1.819 -34.273 -11.657 1.00 29.42 252 CYS A N 1
ATOM 1983 C CA . CYS A 1 252 ? 3.242 -34.215 -11.961 1.00 29.42 252 CYS A CA 1
ATOM 1984 C C . CYS A 1 252 ? 3.433 -33.302 -13.190 1.00 29.42 252 CYS A C 1
ATOM 1986 O O . CYS A 1 252 ? 3.839 -33.722 -14.269 1.00 29.42 252 CYS A O 1
ATOM 1988 N N . ALA A 1 253 ? 3.037 -32.036 -13.059 1.00 30.09 253 ALA A N 1
ATOM 1989 C CA . ALA A 1 253 ? 3.482 -30.981 -13.935 1.00 30.09 253 ALA A CA 1
ATOM 1990 C C . ALA A 1 253 ? 4.915 -30.677 -13.512 1.00 30.09 253 ALA A C 1
ATOM 1992 O O . ALA A 1 253 ? 5.189 -30.494 -12.328 1.00 30.09 253 ALA A O 1
ATOM 1993 N N . SER A 1 254 ? 5.828 -30.640 -14.480 1.00 32.56 254 SER A N 1
ATOM 1994 C CA . SER A 1 254 ? 7.140 -30.020 -14.324 1.00 32.56 254 SER A CA 1
ATOM 1995 C C . SER A 1 254 ? 6.973 -28.710 -13.544 1.00 32.56 254 SER A C 1
ATOM 1997 O O . SER A 1 254 ? 6.468 -27.720 -14.080 1.00 32.56 254 SER A O 1
ATOM 1999 N N . VAL A 1 255 ? 7.337 -28.722 -12.258 1.00 36.09 255 VAL A N 1
ATOM 2000 C CA . VAL A 1 255 ? 7.351 -27.522 -11.427 1.00 36.09 255 VAL A CA 1
ATOM 2001 C C . VAL A 1 255 ? 8.500 -26.693 -11.973 1.00 36.09 255 VAL A C 1
ATOM 2003 O O . VAL A 1 255 ? 9.655 -26.860 -11.587 1.00 36.09 255 VAL A O 1
ATOM 2006 N N . LYS A 1 256 ? 8.206 -25.818 -12.939 1.00 37.28 256 LYS A N 1
ATOM 2007 C CA . LYS A 1 256 ? 9.075 -24.671 -13.185 1.00 37.28 256 LYS A CA 1
ATOM 2008 C C . LYS A 1 256 ? 9.279 -24.022 -11.825 1.00 37.28 256 LYS A C 1
ATOM 2010 O O . LYS A 1 256 ? 8.288 -23.719 -11.164 1.00 37.28 256 LYS A O 1
ATOM 2015 N N . ALA A 1 257 ? 10.534 -23.853 -11.414 1.00 43.09 257 ALA A N 1
ATOM 2016 C CA . ALA A 1 257 ? 10.861 -23.162 -10.177 1.00 43.09 257 ALA A CA 1
ATOM 2017 C C . ALA A 1 257 ? 10.023 -21.878 -10.101 1.00 43.09 257 ALA A C 1
ATOM 2019 O O . ALA A 1 257 ? 10.086 -21.038 -11.007 1.00 43.09 257 ALA A O 1
ATOM 2020 N N . ALA A 1 258 ? 9.167 -21.783 -9.081 1.00 57.59 258 ALA A N 1
ATOM 2021 C CA . ALA A 1 258 ? 8.334 -20.611 -8.884 1.00 57.59 258 ALA A CA 1
ATOM 2022 C C . ALA A 1 258 ? 9.254 -19.388 -8.777 1.00 57.59 258 ALA A C 1
ATOM 2024 O O . ALA A 1 258 ? 10.320 -19.454 -8.159 1.00 57.59 258 ALA A O 1
ATOM 2025 N N . ALA A 1 259 ? 8.873 -18.281 -9.420 1.00 66.31 259 ALA A N 1
ATOM 2026 C CA . ALA A 1 259 ? 9.627 -17.042 -9.276 1.00 66.31 259 ALA A CA 1
ATOM 2027 C C . ALA A 1 259 ? 9.726 -16.689 -7.777 1.00 66.31 259 ALA A C 1
ATOM 2029 O O . ALA A 1 259 ? 8.734 -16.868 -7.066 1.00 66.31 259 ALA A O 1
ATOM 2030 N N . PRO A 1 260 ? 10.875 -16.183 -7.289 1.00 80.75 260 PRO A N 1
ATOM 2031 C CA . PRO A 1 260 ? 11.022 -15.837 -5.881 1.00 80.75 260 PRO A CA 1
ATOM 2032 C C . PRO A 1 260 ? 9.925 -14.875 -5.413 1.00 80.75 260 PRO A C 1
ATOM 2034 O O . PRO A 1 260 ? 9.587 -13.919 -6.126 1.00 80.75 260 PRO A O 1
ATOM 2037 N N . VAL A 1 261 ? 9.402 -15.133 -4.212 1.00 88.75 261 VAL A N 1
ATOM 2038 C CA . VAL A 1 261 ? 8.359 -14.320 -3.574 1.00 88.75 261 VAL A CA 1
ATOM 2039 C C . VAL A 1 261 ? 8.830 -12.873 -3.436 1.00 88.75 261 VAL A C 1
ATOM 2041 O O . VAL A 1 261 ? 9.980 -12.601 -3.087 1.00 88.75 261 VAL A O 1
ATOM 2044 N N . VAL A 1 262 ? 7.933 -11.927 -3.694 1.00 93.69 262 VAL A N 1
ATOM 2045 C CA . VAL A 1 262 ? 8.168 -10.506 -3.436 1.00 93.69 262 VAL A CA 1
ATOM 2046 C C . VAL A 1 262 ? 7.672 -10.177 -2.031 1.00 93.69 262 VAL A C 1
ATOM 2048 O O . VAL A 1 262 ? 6.472 -10.121 -1.791 1.00 93.69 262 VAL A O 1
ATOM 2051 N N . LYS A 1 263 ? 8.611 -9.936 -1.115 1.00 94.69 263 LYS A N 1
ATOM 2052 C CA . LYS A 1 263 ? 8.372 -9.223 0.145 1.00 94.69 263 LYS A CA 1
ATOM 2053 C C . LYS A 1 263 ? 8.961 -7.830 -0.006 1.00 94.69 263 LYS A C 1
ATOM 2055 O O . LYS A 1 263 ? 10.183 -7.715 -0.152 1.00 94.69 263 LYS A O 1
ATOM 2060 N N . ALA A 1 264 ? 8.120 -6.805 -0.081 1.00 96.31 264 ALA A N 1
ATOM 2061 C CA . ALA A 1 264 ? 8.567 -5.453 -0.391 1.00 96.31 264 ALA A CA 1
ATOM 2062 C C . ALA A 1 264 ? 8.089 -4.404 0.618 1.00 96.31 264 ALA A C 1
ATOM 2064 O O . ALA A 1 264 ? 7.076 -4.570 1.288 1.00 96.31 264 ALA A O 1
ATOM 2065 N N . GLY A 1 265 ? 8.795 -3.283 0.689 1.00 96.94 265 GLY A N 1
ATOM 2066 C CA . GLY A 1 265 ? 8.367 -2.120 1.455 1.00 96.94 265 GLY A CA 1
ATOM 2067 C C . GLY A 1 265 ? 8.744 -0.836 0.743 1.00 96.94 265 GLY A C 1
ATOM 2068 O O . GLY A 1 265 ? 9.865 -0.704 0.252 1.00 96.94 265 GLY A O 1
ATOM 2069 N N . TYR A 1 266 ? 7.814 0.110 0.675 1.00 97.44 266 TYR A N 1
ATOM 2070 C CA . TYR A 1 266 ? 8.121 1.447 0.188 1.00 97.44 266 TYR A CA 1
ATOM 2071 C C . TYR A 1 266 ? 8.833 2.256 1.273 1.00 97.44 266 TYR A C 1
ATOM 2073 O O . TYR A 1 266 ? 8.389 2.305 2.422 1.00 97.44 266 TYR A O 1
ATOM 2081 N N . TYR A 1 267 ? 9.929 2.903 0.888 1.00 96.75 267 TYR A N 1
ATOM 2082 C CA . TYR A 1 267 ? 10.707 3.831 1.695 1.00 96.75 267 TYR A CA 1
ATOM 2083 C C . TYR A 1 267 ? 10.452 5.262 1.210 1.00 96.75 267 TYR A C 1
ATOM 2085 O O . TYR A 1 267 ? 10.948 5.631 0.141 1.00 96.75 267 TYR A O 1
ATOM 2093 N N . PRO A 1 268 ? 9.675 6.072 1.943 1.00 94.50 268 PRO A N 1
ATOM 2094 C CA . PRO A 1 268 ? 9.396 7.433 1.524 1.00 94.50 268 PRO A CA 1
ATOM 2095 C C . PRO A 1 268 ? 10.618 8.343 1.673 1.00 94.50 268 PRO A C 1
ATOM 2097 O O . PRO A 1 268 ? 11.289 8.332 2.700 1.00 94.50 268 PRO A O 1
ATOM 2100 N N . SER A 1 269 ? 10.878 9.195 0.688 1.00 92.00 269 SER A N 1
ATOM 2101 C CA . SER A 1 269 ? 12.015 10.117 0.650 1.00 92.00 269 SER A CA 1
ATOM 2102 C C . SER A 1 269 ? 11.951 11.148 1.774 1.00 92.00 269 SER A C 1
ATOM 2104 O O . SER A 1 269 ? 12.981 11.567 2.291 1.00 92.00 269 SER A O 1
ATOM 2106 N N . TRP A 1 270 ? 10.738 11.498 2.205 1.00 92.75 270 TRP A N 1
ATOM 2107 C CA . TRP A 1 270 ? 10.480 12.379 3.344 1.00 92.75 270 TRP A CA 1
ATOM 2108 C C . TRP A 1 270 ? 10.656 11.697 4.710 1.00 92.75 270 TRP A C 1
ATOM 2110 O O . TRP A 1 270 ? 10.463 12.341 5.737 1.00 92.75 270 TRP A O 1
ATOM 2120 N N . ALA A 1 271 ? 10.989 10.405 4.754 1.00 93.62 271 ALA A N 1
ATOM 2121 C CA . ALA A 1 271 ? 11.261 9.700 6.002 1.00 93.62 271 ALA A CA 1
ATOM 2122 C C . ALA A 1 271 ? 12.717 9.838 6.472 1.00 93.62 271 ALA A C 1
ATOM 2124 O O . ALA A 1 271 ? 13.013 9.447 7.597 1.00 93.62 271 ALA A O 1
ATOM 2125 N N . LEU A 1 272 ? 13.612 10.387 5.639 1.00 90.44 272 LEU A N 1
ATOM 2126 C CA . LEU A 1 272 ? 15.064 10.363 5.844 1.00 90.44 272 LEU A CA 1
ATOM 2127 C C . LEU A 1 272 ? 15.507 10.841 7.232 1.00 90.44 272 LEU A C 1
ATOM 2129 O O . LEU A 1 272 ? 16.351 10.195 7.850 1.00 90.44 272 LEU A O 1
ATOM 2133 N N . ASP A 1 273 ? 14.905 11.921 7.727 1.00 89.75 273 ASP A N 1
ATOM 2134 C CA . ASP A 1 273 ? 15.316 12.558 8.982 1.00 89.75 273 ASP A CA 1
ATOM 2135 C C . ASP A 1 273 ? 14.962 11.728 10.225 1.00 89.75 273 ASP A C 1
ATOM 2137 O O . ASP A 1 273 ? 15.670 11.781 11.226 1.00 89.75 273 ASP A O 1
ATOM 2141 N N . ASN A 1 274 ? 13.883 10.939 10.166 1.00 92.38 274 ASN A N 1
ATOM 2142 C CA . ASN A 1 274 ? 13.363 10.189 11.318 1.00 92.38 274 ASN A CA 1
ATOM 2143 C C . ASN A 1 274 ? 13.511 8.667 11.173 1.00 92.38 274 ASN A C 1
ATOM 2145 O O . ASN A 1 274 ? 13.377 7.929 12.145 1.00 92.38 274 ASN A O 1
ATOM 2149 N N . PHE A 1 275 ? 13.766 8.185 9.959 1.00 95.38 275 PHE A N 1
ATOM 2150 C CA . PHE A 1 275 ? 13.905 6.775 9.625 1.00 95.38 275 PHE A CA 1
ATOM 2151 C C . PHE A 1 275 ? 14.952 6.637 8.507 1.00 95.38 275 PHE A C 1
ATOM 2153 O O . PHE A 1 275 ? 14.604 6.537 7.327 1.00 95.38 275 PHE A O 1
ATOM 2160 N N . PRO A 1 276 ? 16.256 6.692 8.836 1.00 95.56 276 PRO A N 1
ATOM 2161 C CA . PRO A 1 276 ? 17.315 6.595 7.838 1.00 95.56 276 PRO A CA 1
ATOM 2162 C C . PRO A 1 276 ? 17.380 5.181 7.230 1.00 95.56 276 PRO A C 1
ATOM 2164 O O . PRO A 1 276 ? 16.953 4.217 7.867 1.00 95.56 276 PRO A O 1
ATOM 2167 N N . PRO A 1 277 ? 17.986 4.992 6.041 1.00 95.25 277 PRO A N 1
ATOM 2168 C CA . PRO A 1 277 ? 18.107 3.670 5.411 1.00 95.25 277 PRO A CA 1
ATOM 2169 C C . PRO A 1 277 ? 18.825 2.630 6.289 1.00 95.25 277 PRO A C 1
ATOM 2171 O O . PRO A 1 277 ? 18.578 1.428 6.191 1.00 95.25 277 PRO A O 1
ATOM 2174 N N . SER A 1 278 ? 19.697 3.086 7.194 1.00 95.06 278 SER A N 1
ATOM 2175 C CA . SER A 1 278 ? 20.378 2.246 8.181 1.00 95.06 278 SER A CA 1
ATOM 2176 C C . SER A 1 278 ? 19.435 1.649 9.231 1.00 95.06 278 SER A C 1
ATOM 2178 O O . SER A 1 278 ? 19.778 0.615 9.799 1.00 95.06 278 SER A O 1
ATOM 2180 N N . ALA A 1 279 ? 18.250 2.222 9.452 1.00 94.94 279 ALA A N 1
ATOM 2181 C CA . ALA A 1 279 ? 17.248 1.712 10.390 1.00 94.94 279 ALA A CA 1
ATOM 2182 C C . ALA A 1 279 ? 16.371 0.589 9.801 1.00 94.94 279 ALA A 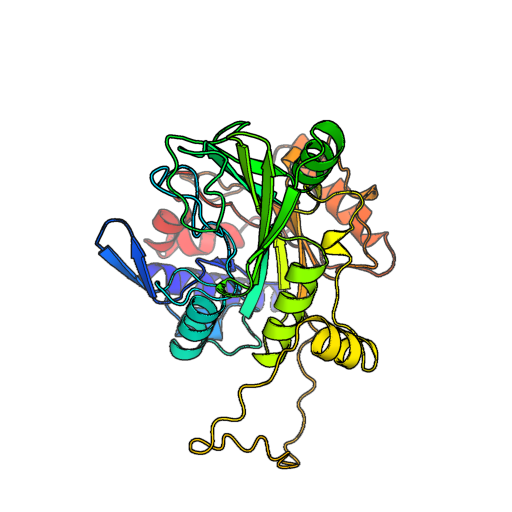C 1
ATOM 2184 O O . ALA A 1 279 ? 15.677 -0.097 10.541 1.00 94.94 279 ALA A O 1
ATOM 2185 N N . ILE A 1 280 ? 16.406 0.372 8.481 1.00 94.94 280 ILE A N 1
ATOM 2186 C CA . ILE A 1 280 ? 15.553 -0.615 7.803 1.00 94.94 280 ILE A CA 1
ATOM 2187 C C . ILE A 1 280 ? 16.024 -2.034 8.122 1.00 94.94 280 ILE A C 1
ATOM 2189 O O . ILE A 1 280 ? 17.148 -2.392 7.769 1.00 94.94 280 ILE A O 1
ATOM 2193 N N . ASP A 1 281 ? 15.183 -2.865 8.727 1.00 93.06 281 ASP A N 1
ATOM 2194 C CA . ASP A 1 281 ? 15.500 -4.280 8.922 1.00 93.06 281 ASP A CA 1
ATOM 2195 C C . ASP A 1 281 ? 15.337 -5.062 7.608 1.00 93.06 281 ASP A C 1
ATOM 2197 O O . ASP A 1 281 ? 14.232 -5.310 7.123 1.00 93.06 281 ASP A O 1
ATOM 2201 N N . THR A 1 282 ? 16.463 -5.437 7.002 1.00 93.19 282 THR A N 1
ATOM 2202 C CA . THR A 1 282 ? 16.496 -6.172 5.734 1.00 93.19 282 THR A CA 1
ATOM 2203 C C . THR A 1 282 ? 16.256 -7.668 5.900 1.00 93.19 282 THR A C 1
ATOM 2205 O O . THR A 1 282 ? 16.144 -8.364 4.898 1.00 93.19 282 THR A O 1
ATOM 2208 N N . THR A 1 283 ? 16.158 -8.188 7.126 1.00 92.19 283 THR A N 1
ATOM 2209 C CA . THR A 1 283 ? 15.791 -9.595 7.355 1.00 92.19 283 THR A CA 1
ATOM 2210 C C . THR A 1 283 ? 14.316 -9.860 7.036 1.00 92.19 283 THR A C 1
ATOM 2212 O O . THR A 1 283 ? 13.963 -10.970 6.643 1.00 92.19 283 THR A O 1
ATOM 2215 N N . LEU A 1 284 ? 13.474 -8.824 7.120 1.00 91.12 284 LEU A N 1
ATOM 2216 C CA . LEU A 1 284 ? 12.021 -8.916 6.953 1.00 91.12 284 LEU A CA 1
ATOM 2217 C C . LEU A 1 284 ? 11.574 -8.846 5.482 1.00 91.12 284 LEU A C 1
ATOM 2219 O O . LEU A 1 284 ? 10.536 -9.391 5.102 1.00 91.12 284 LEU A O 1
ATOM 2223 N N . LEU A 1 285 ? 12.343 -8.157 4.632 1.00 92.81 285 LEU A N 1
ATOM 2224 C CA . LEU A 1 285 ? 11.935 -7.777 3.276 1.00 92.81 285 LEU A CA 1
ATOM 2225 C C . LEU A 1 285 ? 13.050 -8.030 2.267 1.00 92.81 285 LEU A C 1
ATOM 2227 O O . LEU A 1 285 ? 14.220 -7.809 2.547 1.00 92.81 285 LEU A O 1
ATOM 2231 N N . PHE A 1 286 ? 12.681 -8.410 1.043 1.00 92.62 286 PHE A N 1
ATOM 2232 C CA . PHE A 1 286 ? 13.632 -8.656 -0.049 1.00 92.62 286 PHE A CA 1
ATOM 2233 C C . PHE A 1 286 ? 13.774 -7.464 -1.005 1.00 92.62 286 PHE A C 1
ATOM 2235 O O . PHE A 1 286 ? 14.741 -7.395 -1.767 1.00 92.62 286 PHE A O 1
ATOM 2242 N N . HIS A 1 287 ? 12.807 -6.542 -1.000 1.00 94.88 287 HIS A N 1
ATOM 2243 C CA . HIS A 1 287 ? 12.790 -5.368 -1.872 1.00 94.88 287 HIS A CA 1
ATOM 2244 C C . HIS A 1 287 ? 12.456 -4.107 -1.071 1.00 94.88 287 HIS A C 1
ATOM 2246 O O . HIS A 1 287 ? 11.403 -4.031 -0.442 1.00 94.88 287 HIS A O 1
ATOM 2252 N N . ILE A 1 288 ? 13.308 -3.088 -1.140 1.00 96.62 288 ILE A N 1
ATOM 2253 C CA . ILE A 1 288 ? 13.065 -1.785 -0.515 1.00 96.62 288 ILE A CA 1
ATOM 2254 C C . ILE A 1 288 ? 12.940 -0.746 -1.623 1.00 96.62 288 ILE A C 1
ATOM 2256 O O . ILE A 1 288 ? 13.904 -0.448 -2.320 1.00 96.62 288 ILE A O 1
ATOM 2260 N N . ILE A 1 289 ? 11.735 -0.222 -1.822 1.00 95.69 289 ILE A N 1
ATOM 2261 C CA . ILE A 1 289 ? 11.398 0.611 -2.976 1.00 95.69 289 ILE A CA 1
ATOM 2262 C C . ILE A 1 289 ? 11.452 2.083 -2.566 1.00 95.69 289 ILE A C 1
ATOM 2264 O O . ILE A 1 289 ? 10.616 2.532 -1.785 1.00 95.69 289 ILE A O 1
ATOM 2268 N N . TYR A 1 290 ? 12.390 2.859 -3.104 1.00 94.44 290 TYR A N 1
ATOM 2269 C CA . TYR A 1 290 ? 12.477 4.294 -2.814 1.00 94.44 290 TYR A CA 1
ATOM 2270 C C . TYR A 1 290 ? 11.287 5.051 -3.429 1.00 94.44 290 TYR A C 1
ATOM 2272 O O . TYR A 1 290 ? 11.072 4.990 -4.640 1.00 94.44 290 TYR A O 1
ATOM 2280 N N . ALA A 1 291 ? 10.527 5.788 -2.623 1.00 92.25 291 ALA A N 1
ATOM 2281 C CA . ALA A 1 291 ? 9.383 6.598 -3.038 1.00 92.25 291 ALA A CA 1
ATOM 2282 C C . ALA A 1 291 ? 9.635 8.080 -2.725 1.00 92.25 291 ALA A C 1
ATOM 2284 O O . ALA A 1 291 ? 9.660 8.456 -1.571 1.00 92.25 291 ALA A O 1
ATOM 2285 N N . PHE A 1 292 ? 9.783 8.992 -3.675 1.00 87.94 292 PHE A N 1
ATOM 2286 C CA . PHE A 1 292 ? 9.695 8.819 -5.118 1.00 87.94 292 PHE A CA 1
ATOM 2287 C C . PHE A 1 292 ? 10.754 9.661 -5.813 1.00 87.94 292 PHE A C 1
ATOM 2289 O O . PHE A 1 292 ? 11.149 10.713 -5.314 1.00 87.94 292 PHE A O 1
ATOM 2296 N N . LEU A 1 293 ? 11.145 9.226 -7.008 1.00 85.44 293 LEU A N 1
ATOM 2297 C CA . LEU A 1 293 ? 11.786 10.098 -7.985 1.00 85.44 293 LEU A CA 1
ATOM 2298 C C . LEU A 1 293 ? 10.709 10.728 -8.860 1.00 85.44 293 LEU A C 1
ATOM 2300 O O . LEU A 1 293 ? 9.842 10.021 -9.374 1.00 85.44 293 LEU A O 1
ATOM 2304 N N . VAL A 1 294 ? 10.751 12.043 -9.045 1.00 82.88 294 VAL A N 1
ATOM 2305 C CA . VAL A 1 294 ? 9.766 12.765 -9.859 1.00 82.88 294 VAL A CA 1
ATOM 2306 C C . VAL A 1 294 ? 10.478 13.357 -11.073 1.00 82.88 294 VAL A C 1
ATOM 2308 O O . VAL A 1 294 ? 11.379 14.174 -10.892 1.00 82.88 294 VAL A O 1
ATOM 2311 N N . PRO A 1 295 ? 10.122 12.948 -12.304 1.00 82.12 295 PRO A N 1
ATOM 2312 C CA . PRO A 1 295 ? 10.674 13.564 -13.497 1.00 82.12 295 PRO A CA 1
ATOM 2313 C C . PRO A 1 295 ? 10.035 14.936 -13.737 1.00 82.12 295 PRO A C 1
ATOM 2315 O O . PRO A 1 295 ? 8.911 15.212 -13.312 1.00 82.12 295 PRO A O 1
ATOM 2318 N N . ASN A 1 296 ? 10.736 15.778 -14.483 1.00 83.56 296 ASN A N 1
ATOM 2319 C CA . ASN A 1 296 ? 10.229 17.040 -14.994 1.00 83.56 296 ASN A CA 1
ATOM 2320 C C . ASN A 1 296 ? 8.959 16.810 -15.837 1.00 83.56 296 ASN A C 1
ATOM 2322 O O . ASN A 1 296 ? 8.939 15.926 -16.698 1.00 83.56 296 ASN A O 1
ATOM 2326 N N . ASN A 1 297 ? 7.901 17.601 -15.622 1.00 80.25 297 ASN A N 1
ATOM 2327 C CA . ASN A 1 297 ? 6.610 17.352 -16.283 1.00 80.25 297 ASN A CA 1
ATOM 2328 C C . ASN A 1 297 ? 6.627 17.630 -17.796 1.00 80.25 297 ASN A C 1
ATOM 2330 O O . ASN A 1 297 ? 5.767 17.121 -18.510 1.00 80.25 297 ASN A O 1
ATOM 2334 N N . VAL A 1 298 ? 7.605 18.407 -18.271 1.00 80.62 298 VAL A N 1
ATOM 2335 C CA . VAL A 1 298 ? 7.723 18.810 -19.677 1.00 80.62 298 VAL A CA 1
ATOM 2336 C C . VAL A 1 298 ? 8.747 17.943 -20.393 1.00 80.62 298 VAL A C 1
ATOM 2338 O O . VAL A 1 298 ? 8.472 17.395 -21.458 1.00 80.62 298 VAL A O 1
ATOM 2341 N N . THR A 1 299 ? 9.946 17.817 -19.820 1.00 82.88 299 THR A N 1
ATOM 2342 C CA . THR A 1 299 ? 11.042 17.090 -20.475 1.00 82.88 299 THR A CA 1
ATOM 2343 C C . THR A 1 299 ? 10.994 15.592 -20.212 1.00 82.88 299 THR A C 1
ATOM 2345 O O . THR A 1 299 ? 11.655 14.849 -20.931 1.00 82.88 299 THR A O 1
ATOM 2348 N N . PHE A 1 300 ? 10.248 15.142 -19.197 1.00 83.19 300 PHE A N 1
ATOM 2349 C CA . PHE A 1 300 ? 10.212 13.757 -18.715 1.00 83.19 300 PHE A CA 1
ATOM 2350 C C . PHE A 1 300 ? 11.565 13.205 -18.239 1.00 83.19 300 PHE A C 1
ATOM 2352 O O . PHE A 1 300 ? 11.698 11.997 -18.048 1.00 83.19 300 PHE A O 1
ATOM 2359 N N . LYS A 1 301 ? 12.561 14.074 -18.039 1.00 82.75 301 LYS A N 1
ATOM 2360 C CA . LYS A 1 301 ? 13.880 13.724 -17.500 1.00 82.75 301 LYS A CA 1
ATOM 2361 C C . LYS A 1 301 ? 13.940 13.955 -15.998 1.00 82.75 301 LYS A C 1
ATOM 2363 O O . LYS A 1 301 ? 13.133 14.706 -15.453 1.00 82.75 301 LYS A O 1
ATOM 2368 N N . PHE A 1 302 ? 14.908 13.331 -15.340 1.00 82.00 302 PHE A N 1
ATOM 2369 C CA . PHE A 1 302 ? 15.193 13.619 -13.943 1.00 82.00 302 PHE A CA 1
ATOM 2370 C C . PHE A 1 302 ? 16.189 14.766 -13.820 1.00 82.00 302 PHE A C 1
ATOM 2372 O O . PHE A 1 302 ? 17.328 14.654 -14.257 1.00 82.00 302 PHE A O 1
ATOM 2379 N N . ASP A 1 303 ? 15.770 15.838 -13.159 1.00 81.19 303 ASP A N 1
ATOM 2380 C CA . ASP A 1 303 ? 16.665 16.916 -12.753 1.00 81.19 303 ASP A CA 1
ATOM 2381 C C . ASP A 1 303 ? 17.232 16.569 -11.360 1.00 81.19 303 ASP A C 1
ATOM 2383 O O . ASP A 1 303 ? 16.742 17.040 -10.331 1.00 81.19 303 ASP A O 1
ATOM 2387 N N . ILE A 1 304 ? 18.218 15.661 -11.303 1.00 83.44 304 ILE A N 1
ATOM 2388 C CA . ILE A 1 304 ? 18.819 15.206 -10.037 1.00 83.44 304 ILE A CA 1
ATOM 2389 C C . ILE A 1 304 ? 19.882 16.206 -9.572 1.00 83.44 304 ILE A C 1
ATOM 2391 O O . ILE A 1 304 ? 20.965 16.307 -10.144 1.00 83.44 304 ILE A O 1
ATOM 2395 N N . SER A 1 305 ? 19.595 16.929 -8.490 1.00 87.19 305 SER A N 1
ATOM 2396 C CA . SER A 1 305 ? 20.589 17.777 -7.827 1.00 87.19 305 SER A CA 1
ATOM 2397 C C . SER A 1 305 ? 21.681 16.941 -7.142 1.00 87.19 305 SER A C 1
ATOM 2399 O O . SER A 1 305 ? 21.437 15.806 -6.733 1.00 87.19 305 SER A O 1
ATOM 2401 N N . ASN A 1 306 ? 22.864 17.524 -6.905 1.00 89.38 306 ASN A N 1
ATOM 2402 C CA . ASN A 1 306 ? 23.953 16.853 -6.171 1.00 89.38 306 ASN A CA 1
ATOM 2403 C C . ASN A 1 306 ? 23.521 16.345 -4.783 1.00 89.38 306 ASN A C 1
ATOM 2405 O O . ASN A 1 306 ? 23.959 15.281 -4.340 1.00 89.38 306 ASN A O 1
ATOM 2409 N N . SER A 1 307 ? 22.644 17.085 -4.096 1.00 88.50 307 SER A N 1
ATOM 2410 C CA . SER A 1 307 ? 22.090 16.660 -2.807 1.00 88.50 307 SER A CA 1
ATOM 2411 C C . SER A 1 307 ? 21.200 15.428 -2.955 1.00 88.50 307 SER A C 1
ATOM 2413 O O . SER A 1 307 ? 21.345 14.473 -2.195 1.00 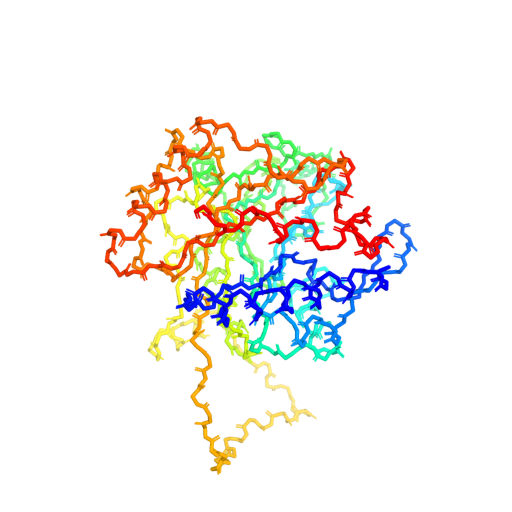88.50 307 SER A O 1
ATOM 2415 N N . THR A 1 308 ? 20.344 15.397 -3.977 1.00 87.75 308 THR A N 1
ATOM 2416 C CA . THR A 1 308 ? 19.489 14.241 -4.272 1.00 87.75 308 THR A CA 1
ATOM 2417 C C . THR A 1 308 ? 20.326 13.033 -4.684 1.00 87.75 308 THR A C 1
ATOM 2419 O O . THR A 1 308 ? 20.127 11.951 -4.140 1.00 87.75 308 THR A O 1
ATOM 2422 N N . ALA A 1 309 ? 21.323 13.208 -5.556 1.00 89.44 309 ALA A N 1
ATOM 2423 C CA . ALA A 1 309 ? 22.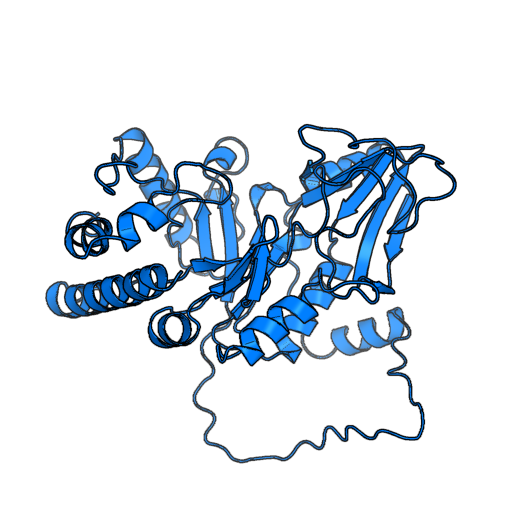253 12.142 -5.939 1.00 89.44 309 ALA A CA 1
ATOM 2424 C C . ALA A 1 309 ? 22.966 11.538 -4.717 1.00 89.44 309 ALA A C 1
ATOM 2426 O O . ALA A 1 309 ? 23.074 10.318 -4.594 1.00 89.44 309 ALA A O 1
ATOM 2427 N N . SER A 1 310 ? 23.386 12.384 -3.770 1.00 91.31 310 SER A N 1
ATOM 2428 C CA . SER A 1 310 ? 24.014 11.938 -2.521 1.00 91.31 310 SER A CA 1
ATOM 2429 C C . SER A 1 310 ? 23.049 11.127 -1.648 1.00 91.31 310 SER A C 1
ATOM 2431 O O . SER A 1 310 ? 23.442 10.100 -1.097 1.00 91.31 310 SER A O 1
ATOM 2433 N N . ILE A 1 311 ? 21.777 11.535 -1.559 1.00 91.44 311 ILE A N 1
ATOM 2434 C CA . ILE A 1 311 ? 20.734 10.792 -0.830 1.00 91.44 311 ILE A CA 1
ATOM 2435 C C . ILE A 1 311 ? 20.487 9.422 -1.473 1.00 91.44 311 ILE A C 1
ATOM 2437 O O . ILE A 1 311 ? 20.447 8.418 -0.762 1.00 91.44 311 ILE A O 1
ATOM 2441 N N . LEU A 1 312 ? 20.354 9.359 -2.801 1.00 92.06 312 LEU A N 1
ATOM 2442 C CA . LEU A 1 312 ? 20.118 8.106 -3.529 1.00 92.06 312 LEU A CA 1
ATOM 2443 C C . LEU A 1 312 ? 21.310 7.151 -3.413 1.00 92.06 312 LEU A C 1
ATOM 2445 O O . LEU A 1 312 ? 21.131 5.961 -3.147 1.00 92.06 312 LEU A O 1
ATOM 2449 N N . SER A 1 313 ? 22.529 7.682 -3.533 1.00 92.38 313 SER A N 1
ATOM 2450 C CA . SER A 1 313 ? 23.759 6.917 -3.324 1.00 92.38 313 SER A CA 1
ATOM 2451 C C . SER A 1 313 ? 23.838 6.378 -1.895 1.00 92.38 313 SER A C 1
ATOM 2453 O O . SER A 1 313 ? 24.076 5.185 -1.698 1.00 92.38 313 SER A O 1
ATOM 2455 N N . ASN A 1 314 ? 23.552 7.204 -0.884 1.00 93.88 314 ASN A N 1
ATOM 2456 C CA . ASN A 1 314 ? 23.526 6.766 0.512 1.00 93.88 314 ASN A CA 1
ATOM 2457 C C . ASN A 1 314 ? 22.477 5.667 0.752 1.00 93.88 314 ASN A C 1
ATOM 2459 O O . ASN A 1 314 ? 22.781 4.653 1.378 1.00 93.88 314 ASN A O 1
ATOM 2463 N N . PHE A 1 315 ? 21.264 5.833 0.218 1.00 94.81 315 PHE A N 1
ATOM 2464 C CA . PHE A 1 315 ? 20.195 4.837 0.306 1.00 94.81 315 PHE A CA 1
ATOM 2465 C C . PHE A 1 315 ? 20.643 3.480 -0.252 1.00 94.81 315 PHE A C 1
ATOM 2467 O O . PHE A 1 315 ? 20.617 2.473 0.459 1.00 94.81 315 PHE A O 1
ATOM 2474 N N . THR A 1 316 ? 21.131 3.462 -1.490 1.00 92.38 316 THR A N 1
ATOM 2475 C CA . THR A 1 316 ? 21.505 2.225 -2.184 1.00 92.38 316 THR A CA 1
ATOM 2476 C C . THR A 1 316 ? 22.748 1.581 -1.581 1.00 92.38 316 THR A C 1
ATOM 2478 O O . THR A 1 316 ? 22.757 0.379 -1.316 1.00 92.38 316 THR A O 1
ATOM 2481 N N . THR A 1 317 ? 23.791 2.364 -1.291 1.00 94.00 317 THR A N 1
ATOM 2482 C CA . THR A 1 317 ? 25.025 1.835 -0.686 1.00 94.00 317 THR A CA 1
ATOM 2483 C C . THR A 1 317 ? 24.792 1.303 0.725 1.00 94.00 317 THR A C 1
ATOM 2485 O O . THR A 1 317 ? 25.353 0.266 1.078 1.00 94.00 317 THR A O 1
ATOM 2488 N N . THR A 1 318 ? 23.938 1.955 1.519 1.00 95.44 318 THR A N 1
ATOM 2489 C CA . THR A 1 318 ? 23.574 1.475 2.858 1.00 95.44 318 THR A CA 1
ATOM 2490 C C . THR A 1 318 ? 22.835 0.146 2.780 1.00 95.44 318 THR A C 1
ATOM 2492 O O . THR A 1 318 ? 23.220 -0.795 3.469 1.00 95.44 318 THR A O 1
ATOM 2495 N N . LEU A 1 319 ? 21.820 0.030 1.919 1.00 94.88 319 LEU A N 1
ATOM 2496 C CA . LEU A 1 319 ? 21.045 -1.205 1.782 1.00 94.88 319 LEU A CA 1
ATOM 2497 C C . LEU A 1 319 ? 21.869 -2.365 1.214 1.00 94.88 319 LEU A C 1
ATOM 2499 O O . LEU A 1 319 ? 21.755 -3.485 1.703 1.00 94.88 319 LEU A O 1
ATOM 2503 N N . HIS A 1 320 ? 22.743 -2.115 0.237 1.00 91.50 320 HIS A N 1
ATOM 2504 C CA . HIS A 1 320 ? 23.595 -3.164 -0.332 1.00 91.50 320 HIS A CA 1
ATOM 2505 C C . HIS A 1 320 ? 24.659 -3.685 0.645 1.00 91.50 320 HIS A C 1
ATOM 2507 O O . HIS A 1 320 ? 25.097 -4.826 0.506 1.00 91.50 320 HIS A O 1
ATOM 2513 N N . ARG A 1 321 ? 25.053 -2.889 1.649 1.00 94.38 321 ARG A N 1
ATOM 2514 C CA . ARG A 1 321 ? 25.957 -3.328 2.728 1.00 94.38 321 ARG A CA 1
ATOM 2515 C C . ARG A 1 321 ? 25.266 -4.194 3.782 1.00 94.38 321 ARG A C 1
ATOM 2517 O O . ARG A 1 321 ? 25.958 -4.835 4.570 1.00 94.38 321 ARG A O 1
ATOM 2524 N N . LYS A 1 322 ? 23.932 -4.206 3.832 1.00 94.62 322 LYS A N 1
ATOM 2525 C CA . LYS A 1 322 ? 23.189 -5.029 4.788 1.00 94.62 322 LYS A CA 1
ATOM 2526 C C . LYS A 1 322 ? 23.134 -6.490 4.351 1.00 94.62 322 LYS A C 1
ATOM 2528 O O . LYS A 1 322 ? 23.192 -6.809 3.166 1.00 94.62 322 LYS A O 1
ATOM 2533 N N . THR A 1 323 ? 23.012 -7.367 5.346 1.00 91.25 323 THR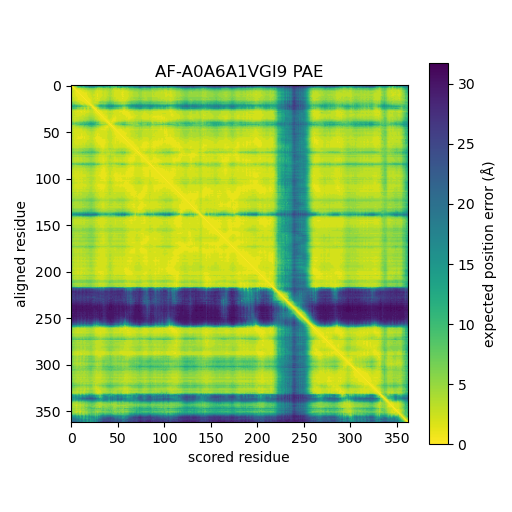 A N 1
ATOM 2534 C CA . THR A 1 323 ? 22.804 -8.809 5.181 1.00 91.25 323 THR A CA 1
ATOM 2535 C C . THR A 1 323 ? 21.501 -9.190 5.897 1.00 91.25 323 THR A C 1
ATOM 2537 O O . THR A 1 323 ? 21.358 -8.833 7.066 1.00 91.25 323 THR A O 1
ATOM 2540 N N . PRO A 1 324 ? 20.553 -9.884 5.240 1.00 91.12 324 PRO A N 1
ATOM 2541 C CA . PRO A 1 324 ? 20.612 -10.344 3.852 1.00 91.12 324 PRO A CA 1
ATOM 2542 C C . PRO A 1 324 ? 20.527 -9.183 2.849 1.00 91.12 324 PRO A C 1
ATOM 2544 O O . PRO A 1 324 ? 20.012 -8.109 3.157 1.00 91.12 324 PRO A O 1
ATOM 2547 N N . HIS A 1 325 ? 21.060 -9.408 1.646 1.00 89.00 325 HIS A N 1
ATOM 2548 C CA . HIS A 1 325 ? 21.005 -8.422 0.571 1.00 89.00 325 HIS A CA 1
ATOM 2549 C C . HIS A 1 325 ? 19.570 -8.230 0.073 1.00 89.00 325 HIS A C 1
ATOM 2551 O O . HIS A 1 325 ? 18.828 -9.196 -0.116 1.00 89.00 325 HIS A O 1
ATOM 2557 N N . VAL A 1 326 ? 19.217 -6.980 -0.218 1.00 91.81 326 VAL A N 1
ATOM 2558 C CA . VAL A 1 326 ? 17.907 -6.594 -0.754 1.00 91.81 326 VAL A CA 1
ATOM 2559 C C . VAL A 1 326 ? 18.053 -5.908 -2.100 1.00 91.81 326 VAL A C 1
ATOM 2561 O O . VAL A 1 326 ? 19.080 -5.297 -2.398 1.00 91.81 326 VAL A O 1
ATOM 2564 N N . LYS A 1 327 ? 17.002 -5.972 -2.917 1.00 92.38 327 LYS A N 1
ATOM 2565 C CA . LYS A 1 327 ? 16.904 -5.149 -4.126 1.00 92.38 327 LYS A CA 1
ATOM 2566 C C . LYS A 1 327 ? 16.373 -3.769 -3.752 1.00 92.38 327 LYS A C 1
ATOM 2568 O O . LYS A 1 327 ? 15.364 -3.677 -3.056 1.00 92.38 327 LYS A O 1
ATOM 2573 N N . ALA A 1 328 ? 17.005 -2.715 -4.259 1.00 92.12 328 ALA A N 1
ATOM 2574 C CA . ALA A 1 328 ? 16.668 -1.330 -3.932 1.00 92.12 328 ALA A CA 1
ATOM 2575 C C . ALA A 1 328 ? 16.167 -0.534 -5.161 1.00 92.12 328 ALA A C 1
ATOM 2577 O O . ALA A 1 328 ? 16.863 0.366 -5.629 1.00 92.12 328 ALA A O 1
ATOM 2578 N N . PRO A 1 329 ? 15.010 -0.878 -5.767 1.00 91.00 329 PRO A N 1
ATOM 2579 C CA . PRO A 1 329 ? 14.506 -0.154 -6.934 1.00 91.00 329 PRO A CA 1
ATOM 2580 C C . PRO A 1 329 ? 13.987 1.246 -6.567 1.00 91.00 329 PRO A C 1
ATOM 2582 O O . PRO A 1 329 ? 13.497 1.479 -5.460 1.00 91.00 329 PRO A O 1
ATOM 2585 N N . TYR A 1 330 ? 14.003 2.160 -7.535 1.00 88.50 330 TYR A N 1
ATOM 2586 C CA . TYR A 1 330 ? 13.417 3.494 -7.395 1.00 88.50 330 TYR A CA 1
ATOM 2587 C C . TYR A 1 330 ? 12.013 3.536 -8.007 1.00 88.50 330 TYR A C 1
ATOM 2589 O O . TYR A 1 330 ? 11.820 3.191 -9.173 1.00 88.50 330 TYR A O 1
ATOM 2597 N N . SER A 1 331 ? 11.022 3.981 -7.235 1.00 87.56 331 SER A N 1
ATOM 2598 C CA . SER A 1 331 ? 9.677 4.243 -7.740 1.00 87.56 331 SER A CA 1
ATOM 2599 C C . SER A 1 331 ? 9.619 5.629 -8.359 1.00 87.56 331 SER A C 1
ATOM 2601 O O . SER A 1 331 ? 9.849 6.645 -7.697 1.00 87.56 331 SER A O 1
ATOM 2603 N N . ILE A 1 332 ? 9.271 5.665 -9.639 1.00 80.38 332 ILE A N 1
ATOM 2604 C CA . ILE A 1 332 ? 9.140 6.898 -10.402 1.00 80.38 332 ILE A CA 1
ATOM 2605 C C . ILE A 1 332 ? 7.708 7.402 -10.207 1.00 80.38 332 ILE A C 1
ATOM 2607 O O . ILE A 1 332 ? 6.772 6.832 -10.767 1.00 80.38 332 ILE A O 1
ATOM 2611 N N . ARG A 1 333 ? 7.565 8.464 -9.402 1.00 72.69 333 ARG A N 1
ATOM 2612 C CA . ARG A 1 333 ? 6.321 9.133 -8.971 1.00 72.69 333 ARG A CA 1
ATOM 2613 C C . ARG A 1 333 ? 5.401 8.305 -8.049 1.00 72.69 333 ARG A C 1
ATOM 2615 O O . ARG A 1 333 ? 5.473 7.080 -8.000 1.00 72.69 333 ARG A O 1
ATOM 2622 N N . GLY A 1 334 ? 4.547 9.020 -7.304 1.00 61.78 334 GLY A N 1
ATOM 2623 C CA . GLY A 1 334 ? 3.477 8.509 -6.438 1.00 61.78 334 GLY A CA 1
ATOM 2624 C C . GLY A 1 334 ? 2.089 9.052 -6.801 1.00 61.78 334 GLY A C 1
ATOM 2625 O O . GLY A 1 334 ? 1.960 9.914 -7.671 1.00 61.78 334 GLY A O 1
ATOM 2626 N N . GLY A 1 335 ? 1.041 8.542 -6.147 1.00 57.47 335 GLY A N 1
ATOM 2627 C CA . GLY A 1 335 ? -0.343 8.975 -6.380 1.00 57.47 335 GLY A CA 1
ATOM 2628 C C . GLY A 1 335 ? -0.606 10.434 -5.972 1.00 57.47 335 GLY A C 1
ATOM 2629 O O . GLY A 1 335 ? 0.008 10.939 -5.038 1.00 57.47 335 GLY A O 1
ATOM 2630 N N . GLY A 1 336 ? -1.534 11.106 -6.666 1.00 52.94 336 GLY A N 1
ATOM 2631 C CA . GLY A 1 336 ? -2.091 12.403 -6.246 1.00 52.94 336 GLY A CA 1
ATOM 2632 C C . GLY A 1 336 ? -1.378 13.672 -6.731 1.00 52.94 336 GLY A C 1
ATOM 2633 O O . GLY A 1 336 ? -1.813 14.762 -6.375 1.00 52.94 336 GLY A O 1
ATOM 2634 N N . VAL A 1 337 ? -0.320 13.571 -7.544 1.00 47.69 337 VAL A N 1
ATOM 2635 C CA . VAL A 1 337 ? 0.394 14.750 -8.072 1.00 47.69 337 VAL A CA 1
ATOM 2636 C C . VAL A 1 337 ? -0.041 15.028 -9.512 1.00 47.69 337 VAL A C 1
ATOM 2638 O O . VAL A 1 337 ? 0.376 14.309 -10.420 1.00 47.69 337 VAL A O 1
ATOM 2641 N N . GLU A 1 338 ? -0.881 16.041 -9.722 1.00 55.34 338 GLU A N 1
ATOM 2642 C CA . GLU A 1 338 ? -1.225 16.571 -11.051 1.00 55.34 338 GLU A CA 1
ATOM 2643 C C . GLU A 1 338 ? -0.312 17.759 -11.420 1.00 55.34 338 GLU A C 1
ATOM 2645 O O . GLU A 1 338 ? 0.056 18.532 -10.530 1.00 55.34 338 GLU A O 1
ATOM 2650 N N . PRO A 1 339 ? 0.039 17.949 -12.708 1.00 56.81 339 PRO A N 1
ATOM 2651 C CA . PRO A 1 339 ? -0.348 17.128 -13.859 1.00 56.81 339 PRO A CA 1
ATOM 2652 C C . PRO A 1 339 ? 0.390 15.781 -13.916 1.00 56.81 339 PRO A C 1
ATOM 2654 O O . PRO A 1 339 ? 1.572 15.705 -13.586 1.00 56.81 339 PRO A O 1
ATOM 2657 N N . ASP A 1 340 ? -0.295 14.724 -14.365 1.00 67.69 340 ASP A N 1
ATOM 2658 C CA . ASP A 1 340 ? 0.299 13.397 -14.575 1.00 67.69 340 ASP A CA 1
ATOM 2659 C C . ASP A 1 340 ? 1.299 13.367 -15.757 1.00 67.69 340 ASP A C 1
ATOM 2661 O O . ASP A 1 340 ? 0.877 13.343 -16.923 1.00 67.69 340 ASP A O 1
ATOM 2665 N N . PRO A 1 341 ? 2.626 13.290 -15.504 1.00 71.50 341 PRO A N 1
ATOM 2666 C CA . PRO A 1 341 ? 3.610 13.252 -16.576 1.00 71.50 341 PRO A CA 1
ATOM 2667 C C . PRO A 1 341 ? 3.550 11.943 -17.366 1.00 71.50 341 PRO A C 1
ATOM 2669 O O . PRO A 1 341 ? 3.947 11.935 -18.523 1.00 71.50 341 PRO A O 1
ATOM 2672 N N . PHE A 1 342 ? 3.044 10.837 -16.810 1.00 78.38 342 PHE A N 1
ATOM 2673 C CA . PHE A 1 342 ? 2.923 9.571 -17.536 1.00 78.38 342 PHE A CA 1
ATOM 2674 C C . PHE A 1 342 ? 1.783 9.587 -18.539 1.00 78.38 342 PHE A C 1
ATOM 2676 O O . PHE A 1 342 ? 1.927 8.996 -19.608 1.00 78.38 342 PHE A O 1
ATOM 2683 N N . ALA A 1 343 ? 0.677 10.269 -18.235 1.00 78.75 343 ALA A N 1
ATOM 2684 C CA . ALA A 1 343 ? -0.389 10.465 -19.210 1.00 78.75 343 ALA A CA 1
ATOM 2685 C C . ALA A 1 343 ? 0.154 11.228 -20.426 1.00 78.75 343 ALA A C 1
ATOM 2687 O O . ALA A 1 343 ? 0.035 10.740 -21.550 1.00 78.75 343 ALA A O 1
ATOM 2688 N N . ALA A 1 344 ? 0.839 12.352 -20.191 1.00 81.12 344 ALA A N 1
ATOM 2689 C CA . ALA A 1 344 ? 1.482 13.135 -21.243 1.00 81.12 344 ALA A CA 1
ATOM 2690 C C . ALA A 1 344 ? 2.573 12.332 -21.976 1.00 81.12 344 ALA A C 1
ATOM 2692 O O . ALA A 1 344 ? 2.575 12.273 -23.205 1.00 81.12 344 ALA A O 1
ATOM 2693 N N . MET A 1 345 ? 3.442 11.629 -21.246 1.00 82.88 345 MET A N 1
ATOM 2694 C CA . MET A 1 345 ? 4.518 10.813 -21.812 1.00 82.88 345 MET A CA 1
ATOM 2695 C C . MET A 1 345 ? 3.989 9.662 -22.673 1.00 82.88 345 MET A C 1
ATOM 2697 O O . MET A 1 345 ? 4.607 9.322 -23.684 1.00 82.88 345 MET A O 1
ATOM 2701 N N . ALA A 1 346 ? 2.848 9.073 -22.308 1.00 84.25 346 ALA A N 1
ATOM 2702 C CA . ALA A 1 346 ? 2.231 7.985 -23.054 1.00 84.25 346 ALA A CA 1
ATOM 2703 C C . ALA A 1 346 ? 1.710 8.428 -24.430 1.00 84.25 346 ALA A C 1
ATOM 2705 O O . ALA A 1 346 ? 1.709 7.605 -25.348 1.00 84.25 346 ALA A O 1
ATOM 2706 N N . THR A 1 347 ? 1.314 9.698 -24.593 1.00 82.69 347 THR A N 1
ATOM 2707 C CA . THR A 1 347 ? 0.657 10.191 -25.819 1.00 82.69 347 THR A CA 1
ATOM 2708 C C . THR A 1 347 ? 1.533 10.094 -27.071 1.00 82.69 347 THR A C 1
ATOM 2710 O O . THR A 1 347 ? 1.047 9.680 -28.121 1.00 82.69 347 THR A O 1
ATOM 2713 N N . ASN A 1 348 ? 2.836 10.385 -26.979 1.00 81.38 348 ASN A N 1
ATOM 2714 C CA . ASN A 1 348 ? 3.715 10.492 -28.147 1.00 81.38 348 ASN A CA 1
ATOM 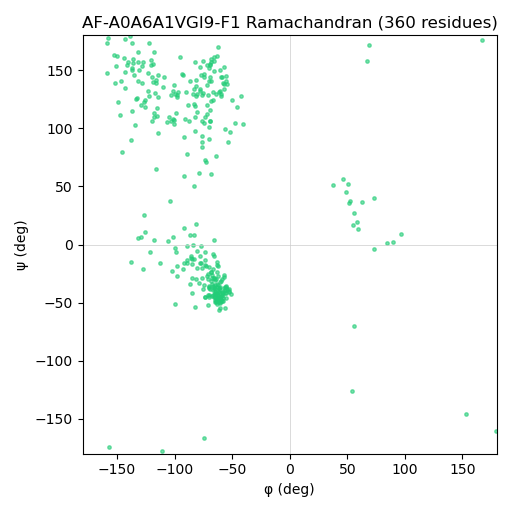2715 C C . ASN A 1 348 ? 4.830 9.439 -28.159 1.00 81.38 348 ASN A C 1
ATOM 2717 O O . ASN A 1 348 ? 5.432 9.115 -27.141 1.00 81.38 348 ASN A O 1
ATOM 2721 N N . ALA A 1 349 ? 5.158 8.907 -29.340 1.00 81.94 349 ALA A N 1
ATOM 2722 C CA . ALA A 1 349 ? 6.239 7.925 -29.480 1.00 81.94 349 ALA A CA 1
ATOM 2723 C C . ALA A 1 349 ? 7.600 8.472 -29.036 1.00 81.94 349 ALA A C 1
ATOM 2725 O O . ALA A 1 349 ? 8.356 7.761 -28.376 1.00 81.94 349 ALA A O 1
ATOM 2726 N N . SER A 1 350 ? 7.869 9.740 -29.351 1.00 81.06 350 SER A N 1
ATOM 2727 C CA . SER A 1 350 ? 9.096 10.439 -28.973 1.00 81.06 350 SER A CA 1
ATOM 2728 C C . SER A 1 350 ? 9.237 10.612 -27.461 1.00 81.06 350 SER A C 1
ATOM 2730 O O . SER A 1 350 ? 10.349 10.500 -26.958 1.00 81.06 350 SER A O 1
ATOM 2732 N N . SER A 1 351 ? 8.140 10.824 -26.724 1.00 81.44 351 SER A N 1
ATOM 2733 C CA . SER A 1 351 ? 8.172 11.006 -25.266 1.00 81.44 351 SER A CA 1
ATOM 2734 C C . SER A 1 351 ? 8.317 9.693 -24.497 1.00 81.44 351 SER A C 1
ATOM 2736 O O . SER A 1 351 ? 8.987 9.666 -23.468 1.00 81.44 351 SER A O 1
ATOM 2738 N N . ARG A 1 352 ? 7.758 8.582 -25.000 1.00 82.56 352 ARG A N 1
ATOM 2739 C CA . ARG A 1 352 ? 7.779 7.276 -24.306 1.00 82.56 352 ARG A CA 1
ATOM 2740 C C . ARG A 1 352 ? 9.186 6.750 -24.005 1.00 82.56 352 ARG A C 1
ATOM 2742 O O . ARG A 1 352 ? 9.358 6.029 -23.027 1.00 82.56 352 ARG A O 1
ATOM 2749 N N . GLY A 1 353 ? 10.175 7.085 -24.834 1.00 73.50 353 GLY A N 1
ATOM 2750 C CA . GLY A 1 353 ? 11.562 6.639 -24.664 1.00 73.50 353 GLY A CA 1
ATOM 2751 C C . GLY A 1 353 ? 12.438 7.548 -23.797 1.00 73.50 353 GLY A C 1
ATOM 2752 O O . GLY A 1 353 ? 13.520 7.123 -23.401 1.00 73.50 353 GLY A O 1
ATOM 2753 N N . VAL A 1 354 ? 12.007 8.779 -23.492 1.00 72.31 354 VAL A N 1
ATOM 2754 C CA . VAL A 1 354 ? 12.895 9.818 -22.929 1.00 72.31 354 VAL A CA 1
ATOM 2755 C C . VAL A 1 354 ? 13.475 9.424 -21.574 1.00 72.31 354 VAL A C 1
ATOM 2757 O O . VAL A 1 354 ? 14.676 9.578 -21.367 1.00 72.31 354 VAL A O 1
ATOM 2760 N N . LEU A 1 355 ? 12.645 8.856 -20.699 1.00 67.00 355 LEU A N 1
ATOM 2761 C CA . LEU A 1 355 ? 13.029 8.445 -19.348 1.00 67.00 355 LEU A CA 1
ATOM 2762 C C . LEU A 1 355 ? 14.158 7.396 -19.333 1.00 67.00 355 LEU A C 1
ATOM 2764 O O . LEU A 1 355 ? 14.961 7.375 -18.411 1.00 67.00 355 LEU A O 1
ATOM 2768 N N . PHE A 1 356 ? 14.224 6.539 -20.359 1.00 61.09 356 PHE A N 1
ATOM 2769 C CA . PHE A 1 356 ? 15.169 5.418 -20.430 1.00 61.09 356 PHE A CA 1
ATOM 2770 C C . PHE A 1 356 ? 16.428 5.710 -21.252 1.00 61.09 356 PHE A C 1
ATOM 2772 O O . PHE A 1 356 ? 17.459 5.098 -21.021 1.00 61.09 356 PHE A O 1
ATOM 2779 N N . ILE A 1 357 ? 16.369 6.608 -22.238 1.00 51.28 357 ILE A N 1
ATOM 2780 C CA . ILE A 1 357 ? 17.441 6.731 -23.243 1.00 51.28 357 ILE A CA 1
ATOM 2781 C C . ILE A 1 357 ? 18.685 7.488 -22.724 1.00 51.28 357 ILE A C 1
ATOM 2783 O O . ILE A 1 357 ? 19.702 7.497 -23.414 1.00 51.28 357 ILE A O 1
ATOM 2787 N N . ARG A 1 358 ? 18.655 8.132 -21.543 1.00 49.16 358 ARG A N 1
ATOM 2788 C CA . ARG A 1 358 ? 19.784 8.981 -21.092 1.00 49.16 358 ARG A CA 1
ATOM 2789 C C . ARG A 1 358 ? 20.226 8.884 -19.628 1.00 49.16 358 ARG A C 1
ATOM 2791 O O . ARG A 1 358 ? 21.311 9.369 -19.343 1.00 49.16 358 ARG A O 1
ATOM 2798 N N . GLU A 1 359 ? 19.446 8.292 -18.724 1.00 52.09 359 GLU A N 1
ATOM 2799 C CA . GLU A 1 359 ? 19.625 8.538 -17.277 1.00 52.09 359 GLU A CA 1
ATOM 2800 C C . GLU A 1 359 ? 19.921 7.283 -16.428 1.00 52.09 359 GLU A C 1
ATOM 2802 O O . GLU A 1 359 ? 20.211 7.414 -15.243 1.00 52.09 359 GLU A O 1
ATOM 2807 N N . THR A 1 360 ? 19.873 6.063 -16.984 1.00 47.97 360 THR A N 1
ATOM 2808 C CA . THR A 1 360 ? 20.146 4.813 -16.231 1.00 47.97 360 THR A CA 1
ATOM 2809 C C . THR A 1 360 ? 21.628 4.458 -16.119 1.00 47.97 360 THR A C 1
ATOM 2811 O O . THR A 1 360 ? 21.975 3.482 -15.464 1.00 47.97 360 THR A O 1
ATOM 2814 N N . SER A 1 361 ? 22.517 5.274 -16.689 1.00 39.66 361 SER A N 1
ATOM 2815 C CA . SER A 1 361 ? 23.973 5.164 -16.532 1.00 39.66 361 SER A CA 1
ATOM 2816 C C . SER A 1 361 ? 24.521 5.778 -15.228 1.00 39.66 361 SER A C 1
ATOM 2818 O O . SER A 1 361 ? 25.720 6.048 -15.155 1.00 39.66 361 SER A O 1
ATOM 2820 N N . MET A 1 362 ? 23.663 6.015 -14.226 1.00 37.03 362 MET A N 1
ATOM 2821 C CA . MET A 1 362 ? 24.030 6.501 -12.885 1.00 37.03 362 MET A CA 1
ATOM 2822 C C . MET A 1 362 ? 24.195 5.375 -11.868 1.00 37.03 362 MET A C 1
ATOM 2824 O O . MET A 1 362 ? 23.301 4.500 -11.802 1.00 37.03 362 MET A O 1
#

Sequence (362 aa):
MGDFGFLPKVWNHSIKMEVKIAKWPPLLLTAAMYYSANFLIFGSRRSYPAAPIKNNLDWVNVMCYDYHGSWDTSKTGAHAALFDPNTNLSSIYGLKSWLSAGVPGNKLVMGLPLYGKTWKLKDPNVHGVGAAAIGVGPRNAGVLLYSQVVEFNKRNNATVAYDLDTASVYSYKGTTWVGYDDPLTTTMKIGFAQALELRGYFFWALSYDYESTVSAQEILSGEHYLSLTNKFDIEVCSHPHYCILLVLHCYCASVKAAAPVVKAGYYPSWALDNFPPSAIDTTLLFHIIYAFLVPNNVTFKFDISNSTASILSNFTTTLHRKTPHVKAPYSIRGGGVEPDPFAAMATNASSRGVLFIRETSM